Protein AF-0000000079923550 (afdb_homodimer)

Nearest PDB structures (foldseek):
  5wkq-assembly1_A  TM=2.463E-01  e=7.741E+00  Shigella flexneri
  5wkq-assembly1_A  TM=2.465E-01  e=6.908E+00  Shigella flexneri

Solvent-accessible surface area (backbone atoms only — not comparable to full-atom values): 16103 Å² total; per-residue (Å²): 134,80,79,75,74,56,65,65,56,55,51,50,48,53,46,49,53,50,52,51,50,44,51,60,58,47,62,76,65,50,50,70,69,50,70,67,48,46,61,48,45,51,53,51,42,68,70,53,63,41,95,82,33,62,70,40,54,93,56,52,50,68,68,58,50,52,52,50,40,52,52,38,50,50,57,50,47,61,59,41,52,73,63,47,77,73,65,86,56,78,87,38,73,68,50,50,53,51,51,51,52,51,50,51,51,50,49,48,50,46,43,46,52,43,52,52,50,52,51,46,43,65,62,47,35,69,48,52,63,49,42,57,53,45,61,66,51,59,62,84,121,132,79,77,74,72,54,66,65,57,56,52,50,49,53,47,51,52,50,50,49,49,44,53,58,60,48,62,76,65,51,50,70,68,50,71,67,49,46,60,47,45,52,54,51,42,69,70,53,63,41,94,82,33,63,69,42,54,91,55,53,49,68,68,59,50,51,52,49,39,52,50,39,49,50,57,51,47,61,58,39,53,73,63,47,78,72,66,86,56,78,87,37,72,67,49,51,53,51,50,50,51,51,49,52,51,51,49,48,50,46,45,47,52,42,52,52,50,52,51,45,44,70,51,57,38,64,47,50,61,49,42,54,52,45,60,65,51,61,62,86,121

pLDDT: mean 78.52, std 23.31, range [23.97, 98.88]

Secondary structure (DSSP, 8-state):
------HHHHHHHHHHHHHHHHHHHHHTTS-HHHHHHHHHHHHHHHHH--TT-GGGSSS--HHHHHHHHHHHHHHHHHHHHTTS--------HHHHHHHHHHHHHHHHHHHHHHHHHHHHHHHTHHHHHHHHHHHTT----/------HHHHHHHHHHHHHHHHHHHHHTTS-HHHHHHHHHHHHHHHHH--TT-GGGSSS--HHHHHHHHHHHHHHHHHHHHTTS--------HHHHHHHHHHHHHHHHHHHHHHHHHHHHIIIIIHHHHHHHHHHTT----

Organism: NCBI:txid1123349

Sequence (282 aa):
MKLIKCKGVNALYNYYYYMNYCYRAAQKLYPKIYHEVYPYVVVKCEKEDTEYNMEMNPFPREEKIEKMVDEIYEDYTKNCKHRSDEEEYEDDEQYRQRRYRRRRFTRDLIRILLIEELLGRRGFRRRRRKRFDDYNYYPYYMKLIKCKGVNALYNYYYYMNYCYRAAQKLYPKIYHEVYPYVVVKCEKEDTEYNMEMNPFPREEKIEKMVDEIYEDYTKNCKHRSDEEEYEDDEQYRQRRYRRRRFTRDLIRILLIEELLGRRGFRRRRRKRFDDYNYYPYY

Foldseek 3Di:
DPPVPPPVVVVVVVVVVVVVVVVVVVVVVDDPLCVLQLVLLVVLCVVQVDPPRVCPPPHHDPVVLLVSLVVSLVVSCVVCVVVDPPDPPDPDPVVVVVVVVVSVVSSVVSSVSNRVVSVVCNPCVVPVVVVVVVVVPPPPD/DPPVPPPVVVVVVVVVVVVVVVVVVVVVVDDPLCVLQLVLLVVLCVVQVDPVRVCPPPHHDPVVLLVSLVVSLVVSCVVCVVVDPPDPPDPDPVVVVVVVVVSVVSSVVSSVSNRVVSVVCSPCVVVVVVVVVVVVPPPPD

Structure (mmCIF, N/CA/C/O backbone):
data_AF-0000000079923550-model_v1
#
loop_
_entity.id
_entity.type
_entity.pdbx_description
1 polymer 'Uncharacterized protein'
#
loop_
_atom_site.group_PDB
_atom_site.id
_atom_site.type_symbol
_atom_site.label_atom_id
_atom_site.label_alt_id
_atom_site.label_comp_id
_atom_site.label_asym_id
_atom_site.label_entity_id
_atom_site.label_seq_id
_atom_site.pdbx_PDB_ins_code
_atom_site.Cartn_x
_atom_site.Cartn_y
_atom_site.Cartn_z
_atom_site.occupancy
_atom_site.B_iso_or_equiv
_atom_site.auth_seq_id
_atom_site.auth_comp_id
_atom_site.auth_asym_id
_atom_site.auth_atom_id
_atom_site.pdbx_PDB_model_num
ATOM 1 N N . MET A 1 1 ? 5.27 47.969 9.188 1 29.09 1 MET A N 1
ATOM 2 C CA . MET A 1 1 ? 4.305 46.875 9.352 1 29.09 1 MET A CA 1
ATOM 3 C C . MET A 1 1 ? 4.867 45.562 8.836 1 29.09 1 MET A C 1
ATOM 5 O O . MET A 1 1 ? 5.102 45.406 7.633 1 29.09 1 MET A O 1
ATOM 9 N N . LYS A 1 2 ? 5.785 45.031 9.547 1 39.66 2 LYS A N 1
ATOM 10 C CA . LYS A 1 2 ? 6.648 43.875 9.219 1 39.66 2 LYS A CA 1
ATOM 11 C C . LYS A 1 2 ? 5.828 42.625 9 1 39.66 2 LYS A C 1
ATOM 13 O O . LYS A 1 2 ? 4.969 42.281 9.812 1 39.66 2 LYS A O 1
ATOM 18 N N . LEU A 1 3 ? 5.508 42.188 7.797 1 37.62 3 LEU A N 1
ATOM 19 C CA . LEU A 1 3 ? 4.824 40.969 7.387 1 37.62 3 LEU A CA 1
ATOM 20 C C . LEU A 1 3 ? 5.344 39.75 8.164 1 37.62 3 LEU A C 1
ATOM 22 O O . LEU A 1 3 ? 6.52 39.406 8.055 1 37.62 3 LEU A O 1
ATOM 26 N N . ILE A 1 4 ? 4.969 39.562 9.383 1 38.72 4 ILE A N 1
ATOM 27 C CA . ILE A 1 4 ? 5.188 38.312 10.148 1 38.72 4 ILE A CA 1
ATOM 28 C C . ILE A 1 4 ? 5.035 37.125 9.227 1 38.72 4 ILE A C 1
ATOM 30 O O . ILE A 1 4 ? 3.926 36.781 8.82 1 38.72 4 ILE A O 1
ATOM 34 N N . LYS A 1 5 ? 5.844 36.969 8.234 1 45.31 5 LYS A N 1
ATOM 35 C CA . LYS A 1 5 ? 5.945 35.75 7.422 1 45.31 5 LYS A CA 1
ATOM 36 C C . LYS A 1 5 ? 5.777 34.5 8.273 1 45.31 5 LYS A C 1
ATOM 38 O O . LYS A 1 5 ? 6.59 34.25 9.164 1 45.31 5 LYS A O 1
ATOM 43 N N . CYS A 1 6 ? 4.488 34.125 8.648 1 42.16 6 CYS A N 1
ATOM 44 C CA . CYS A 1 6 ? 4.059 33.062 9.547 1 42.16 6 CYS A CA 1
ATOM 45 C C . CYS A 1 6 ? 4.859 31.781 9.305 1 42.16 6 CYS A C 1
ATOM 47 O O . CYS A 1 6 ? 4.828 31.219 8.203 1 42.16 6 CYS A O 1
ATOM 49 N N . LYS A 1 7 ? 6.07 31.656 9.969 1 56.16 7 LYS A N 1
ATOM 50 C CA . LYS A 1 7 ? 6.941 30.484 10.055 1 56.16 7 LYS A CA 1
ATOM 51 C C . LYS A 1 7 ? 6.156 29.188 9.82 1 56.16 7 LYS A C 1
ATOM 53 O O . LYS A 1 7 ? 6.664 28.25 9.211 1 56.16 7 LYS A O 1
ATOM 58 N N . GLY A 1 8 ? 4.816 29.203 10.188 1 57.19 8 GLY A N 1
ATOM 59 C CA . GLY A 1 8 ? 3.967 28.047 10.016 1 57.19 8 GLY A CA 1
ATOM 60 C C . GLY A 1 8 ? 3.664 27.734 8.562 1 57.19 8 GLY A C 1
ATOM 61 O O . GLY A 1 8 ? 3.668 26.578 8.156 1 57.19 8 GLY A O 1
ATOM 62 N N . VAL A 1 9 ? 3.562 28.812 7.723 1 58.34 9 VAL A N 1
ATOM 63 C CA . VAL A 1 9 ? 3.236 28.625 6.312 1 58.34 9 VAL A CA 1
ATOM 64 C C . VAL A 1 9 ? 4.445 28.078 5.57 1 58.34 9 VAL A C 1
ATOM 66 O O . VAL A 1 9 ? 4.309 27.172 4.734 1 58.34 9 VAL A O 1
ATOM 69 N N . ASN A 1 10 ? 5.566 28.641 5.898 1 65.06 10 ASN A N 1
ATOM 70 C CA . ASN A 1 10 ? 6.785 28.156 5.25 1 65.06 10 ASN A CA 1
ATOM 71 C C . ASN A 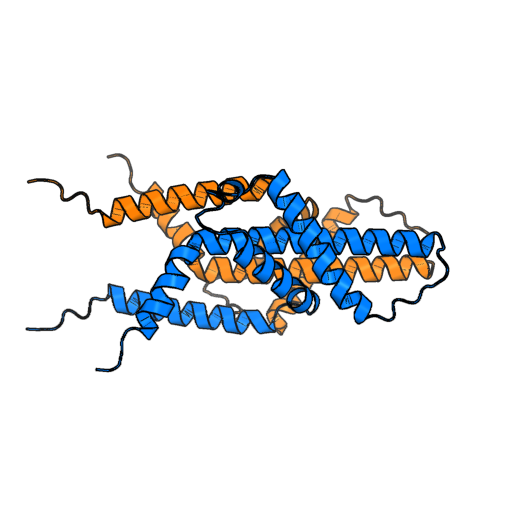1 10 ? 7.066 26.703 5.586 1 65.06 10 ASN A C 1
ATOM 73 O O . ASN A 1 10 ? 7.488 25.938 4.719 1 65.06 10 ASN A O 1
ATOM 77 N N . ALA A 1 11 ? 6.848 26.422 6.852 1 67.62 11 ALA A N 1
ATOM 78 C CA . ALA A 1 11 ? 7.051 25.031 7.277 1 67.62 11 ALA A CA 1
ATOM 79 C C . ALA A 1 11 ? 6.113 24.094 6.531 1 67.62 11 ALA A C 1
ATOM 81 O O . ALA A 1 11 ? 6.512 23 6.129 1 67.62 11 ALA A O 1
ATOM 82 N N . LEU A 1 12 ? 4.922 24.516 6.375 1 68.12 12 LEU A N 1
ATOM 83 C CA . LEU A 1 12 ? 3.939 23.719 5.652 1 68.12 12 LEU A CA 1
ATOM 84 C C . LEU A 1 12 ? 4.332 23.562 4.188 1 68.12 12 LEU A C 1
ATOM 86 O O . LEU A 1 12 ? 4.211 22.469 3.615 1 68.12 12 LEU A O 1
ATOM 90 N N . TYR A 1 13 ? 4.816 24.688 3.627 1 69.25 13 TYR A N 1
ATOM 91 C CA . TYR A 1 13 ? 5.254 24.656 2.238 1 69.25 13 TYR A CA 1
ATOM 92 C C . TYR A 1 13 ? 6.418 23.688 2.059 1 69.25 13 TYR A C 1
ATOM 94 O O . TYR A 1 13 ? 6.418 22.875 1.134 1 69.25 13 TYR A O 1
ATOM 102 N N . ASN A 1 14 ? 7.355 23.844 2.887 1 77.88 14 ASN A N 1
ATOM 103 C CA . ASN A 1 14 ? 8.516 22.969 2.812 1 77.88 14 ASN A CA 1
ATOM 104 C C . ASN A 1 14 ? 8.125 21.5 2.98 1 77.88 14 ASN A C 1
ATOM 106 O O . ASN A 1 14 ? 8.688 20.625 2.324 1 77.88 14 ASN A O 1
ATOM 110 N N . TYR A 1 15 ? 7.125 21.328 3.787 1 80 15 TYR A N 1
ATOM 111 C CA . TYR A 1 15 ? 6.633 19.969 3.994 1 80 15 TYR A CA 1
ATOM 112 C C . TYR A 1 15 ? 6 19.406 2.723 1 80 15 TYR A C 1
ATOM 114 O O . TYR A 1 15 ? 6.277 18.281 2.326 1 80 15 TYR A O 1
ATOM 122 N N . TYR A 1 16 ? 5.266 20.234 2.182 1 79.88 16 TYR A N 1
ATOM 123 C CA . TYR A 1 16 ? 4.57 19.797 0.974 1 79.88 16 TYR A CA 1
ATOM 124 C C . TYR A 1 16 ? 5.555 19.516 -0.153 1 79.88 16 TYR A C 1
ATOM 126 O O . TYR A 1 16 ? 5.41 18.531 -0.883 1 79.88 16 TYR A O 1
ATOM 134 N N . TYR A 1 17 ? 6.48 20.375 -0.279 1 83.81 17 TYR A N 1
ATOM 135 C CA . TYR A 1 17 ? 7.508 20.172 -1.295 1 83.81 17 TYR A CA 1
ATOM 136 C C . TYR A 1 17 ? 8.273 18.875 -1.039 1 83.81 17 TYR A C 1
ATOM 138 O O . TYR A 1 17 ? 8.523 18.094 -1.965 1 83.81 17 TYR A O 1
ATOM 146 N N . TYR A 1 18 ? 8.594 18.703 0.182 1 87.31 18 TYR A N 1
ATOM 147 C CA . TYR A 1 18 ? 9.32 17.516 0.596 1 87.31 18 TYR A CA 1
ATOM 148 C C . TYR A 1 18 ? 8.508 16.25 0.304 1 87.31 18 TYR A C 1
ATOM 150 O O . TYR A 1 18 ? 9.023 15.297 -0.284 1 87.31 18 TYR A O 1
ATOM 158 N N . MET A 1 19 ? 7.281 16.281 0.635 1 86.88 19 MET A N 1
ATOM 159 C CA . MET A 1 19 ? 6.434 15.109 0.445 1 86.88 19 MET A CA 1
ATOM 160 C C . MET A 1 19 ? 6.215 14.828 -1.039 1 86.88 19 MET A C 1
ATOM 162 O O . MET A 1 19 ? 6.184 13.672 -1.462 1 86.88 19 MET A O 1
ATOM 166 N N . ASN A 1 20 ? 6.105 15.898 -1.761 1 87.81 20 ASN A N 1
ATOM 167 C CA . ASN A 1 20 ? 5.961 15.742 -3.205 1 87.81 20 ASN A CA 1
ATOM 168 C C . ASN A 1 20 ? 7.199 15.094 -3.82 1 87.81 20 ASN A C 1
ATOM 170 O O . ASN A 1 20 ? 7.086 14.266 -4.723 1 87.81 20 ASN A O 1
ATOM 174 N N . TYR A 1 21 ? 8.258 15.539 -3.354 1 91.25 21 TYR A N 1
ATOM 175 C CA . TYR A 1 21 ? 9.5 14.922 -3.814 1 91.25 21 TYR A CA 1
ATOM 176 C C . TYR A 1 21 ? 9.5 13.43 -3.518 1 91.25 21 TYR A C 1
ATOM 178 O O . TYR A 1 21 ? 9.805 12.617 -4.395 1 91.25 21 TYR A O 1
ATOM 186 N N . CYS A 1 22 ? 9.203 13.023 -2.311 1 91.88 22 CYS A N 1
ATOM 187 C CA . CYS A 1 22 ? 9.227 11.625 -1.895 1 91.88 22 CYS A CA 1
ATOM 188 C C . CYS A 1 22 ? 8.234 10.805 -2.709 1 91.88 22 CYS A C 1
ATOM 190 O O . CYS A 1 22 ? 8.547 9.688 -3.139 1 91.88 22 CYS A O 1
ATOM 192 N N . TYR A 1 23 ? 7.113 11.383 -2.975 1 91.12 23 TYR A N 1
ATOM 193 C CA . TYR A 1 23 ? 6.094 10.688 -3.75 1 91.12 23 TYR A CA 1
ATOM 194 C C . TYR A 1 23 ? 6.562 10.453 -5.18 1 91.12 23 TYR A C 1
ATOM 196 O O . TYR A 1 23 ? 6.387 9.359 -5.73 1 91.12 23 TYR A O 1
ATOM 204 N N . ARG A 1 24 ? 7.133 11.445 -5.773 1 93.5 24 ARG A N 1
ATOM 205 C CA . ARG A 1 24 ? 7.633 11.328 -7.141 1 93.5 24 ARG A CA 1
ATOM 206 C C . ARG A 1 24 ? 8.758 10.305 -7.223 1 93.5 24 ARG A C 1
ATOM 208 O O . ARG A 1 24 ? 8.812 9.5 -8.156 1 93.5 24 ARG A O 1
ATOM 215 N N . ALA A 1 25 ? 9.594 10.375 -6.23 1 95.69 25 ALA A N 1
ATOM 216 C CA . ALA A 1 25 ? 10.688 9.406 -6.176 1 95.69 25 ALA A CA 1
ATOM 217 C C . ALA A 1 25 ? 10.156 7.984 -6.035 1 95.69 25 ALA A C 1
ATOM 219 O O . ALA A 1 25 ? 10.672 7.059 -6.668 1 95.69 25 ALA A O 1
ATOM 220 N N . ALA A 1 26 ? 9.133 7.773 -5.266 1 96.56 26 ALA A N 1
ATOM 221 C CA . ALA A 1 26 ? 8.547 6.465 -4.992 1 96.56 26 ALA A CA 1
ATOM 222 C C . ALA A 1 26 ? 7.906 5.879 -6.25 1 96.56 26 ALA A C 1
ATOM 224 O O . ALA A 1 26 ? 7.934 4.66 -6.453 1 96.56 26 ALA A O 1
ATOM 225 N N . GLN A 1 27 ? 7.391 6.742 -7.141 1 96.69 27 GLN A N 1
ATOM 226 C CA . GLN A 1 27 ? 6.633 6.297 -8.305 1 96.69 27 GLN A CA 1
ATOM 227 C C . GLN A 1 27 ? 7.484 5.402 -9.203 1 96.69 27 GLN A C 1
ATOM 229 O O . GLN A 1 27 ? 6.977 4.445 -9.797 1 96.69 27 GLN A O 1
ATOM 234 N N . LYS A 1 28 ? 8.711 5.676 -9.281 1 97 28 LYS A N 1
ATOM 235 C CA . LYS A 1 28 ? 9.602 4.93 -10.164 1 97 28 LYS A CA 1
ATOM 236 C C . LYS A 1 28 ? 10.039 3.619 -9.516 1 97 28 LYS A C 1
ATOM 238 O O . LYS A 1 28 ? 10.617 2.758 -10.188 1 97 28 LYS A O 1
ATOM 243 N N . LEU A 1 29 ? 9.758 3.49 -8.242 1 98.44 29 LEU A N 1
ATOM 244 C CA . LEU A 1 29 ? 10.273 2.35 -7.5 1 98.44 29 LEU A CA 1
ATOM 245 C C . LEU A 1 29 ? 9.234 1.239 -7.41 1 98.44 29 LEU A C 1
ATOM 247 O O . LEU A 1 29 ? 9.57 0.094 -7.094 1 98.44 29 LEU A O 1
ATOM 251 N N . TYR A 1 30 ? 7.984 1.515 -7.715 1 97.81 30 TYR A N 1
ATOM 252 C CA . TYR A 1 30 ? 6.934 0.506 -7.66 1 97.81 30 TYR A CA 1
ATOM 253 C C . TYR A 1 30 ? 7.109 -0.524 -8.773 1 97.81 30 TYR A C 1
ATOM 255 O O . TYR A 1 30 ? 7.535 -0.186 -9.875 1 97.81 30 TYR A O 1
ATOM 263 N N . PRO A 1 31 ? 6.785 -1.763 -8.477 1 97.75 31 PRO A N 1
ATOM 264 C CA . PRO A 1 31 ? 6.898 -2.779 -9.523 1 97.75 31 PRO A CA 1
ATOM 265 C C . PRO A 1 31 ? 5.855 -2.613 -10.625 1 97.75 31 PRO A C 1
ATOM 267 O O . PRO A 1 31 ? 4.859 -1.91 -10.438 1 97.75 31 PRO A O 1
ATOM 270 N N . LYS A 1 32 ? 6.078 -3.318 -11.688 1 95.88 32 LYS A N 1
ATOM 271 C CA . LYS A 1 32 ? 5.23 -3.223 -12.867 1 95.88 32 LYS A CA 1
ATOM 272 C C . LYS A 1 32 ? 3.771 -3.514 -12.523 1 95.88 32 LYS A C 1
ATOM 274 O O . LYS A 1 32 ? 2.869 -2.805 -12.977 1 95.88 32 LYS A O 1
ATOM 279 N N . ILE A 1 33 ? 3.562 -4.543 -11.742 1 96.19 33 ILE A N 1
ATOM 280 C CA . ILE A 1 33 ? 2.207 -4.984 -11.438 1 96.19 33 ILE A CA 1
ATOM 281 C C . ILE A 1 33 ? 1.453 -3.869 -10.711 1 96.19 33 ILE A C 1
ATOM 283 O O . ILE A 1 33 ? 0.24 -3.723 -10.883 1 96.19 33 ILE A O 1
ATOM 287 N N . TYR A 1 34 ? 2.117 -3.062 -9.945 1 97.06 34 TYR A N 1
ATOM 288 C CA . TYR A 1 34 ? 1.507 -1.91 -9.289 1 97.06 34 TYR A CA 1
ATOM 289 C C . TYR A 1 34 ? 0.947 -0.934 -10.32 1 97.06 34 TYR A C 1
ATOM 291 O O . TYR A 1 34 ? -0.22 -0.544 -10.242 1 97.06 34 TYR A O 1
ATOM 299 N N . HIS A 1 35 ? 1.675 -0.563 -11.258 1 96.56 35 HIS A N 1
ATOM 300 C CA . HIS A 1 35 ? 1.297 0.414 -12.273 1 96.56 35 HIS A CA 1
ATOM 301 C C . HIS A 1 35 ? 0.187 -0.125 -13.172 1 96.56 35 HIS A C 1
ATOM 303 O O . HIS A 1 35 ? -0.589 0.648 -13.734 1 96.56 35 HIS A O 1
ATOM 309 N N . GLU A 1 36 ? 0.116 -1.409 -13.25 1 95.62 36 GLU A N 1
ATOM 310 C CA . GLU A 1 36 ? -0.928 -2.033 -14.055 1 95.62 36 GLU A CA 1
ATOM 311 C C . GLU A 1 36 ? -2.264 -2.043 -13.32 1 95.62 36 GLU A C 1
ATOM 313 O O . GLU A 1 36 ? -3.314 -1.816 -13.922 1 95.62 36 GLU A O 1
ATOM 318 N N . VAL A 1 37 ? -2.201 -2.287 -12.078 1 96.81 37 VAL A N 1
ATOM 319 C CA . VAL A 1 37 ? -3.41 -2.568 -11.312 1 96.81 37 VAL A CA 1
ATOM 320 C C . VAL A 1 37 ? -3.934 -1.279 -10.68 1 96.81 37 VAL A C 1
ATOM 322 O O . VAL A 1 37 ? -5.145 -1.05 -10.641 1 96.81 37 VAL A O 1
ATOM 325 N N . TYR A 1 38 ? -3.068 -0.402 -10.266 1 97.44 38 TYR A N 1
ATOM 326 C CA . TYR A 1 38 ? -3.4 0.736 -9.414 1 97.44 38 TYR A CA 1
ATOM 327 C C . TYR A 1 38 ? -4.363 1.684 -10.125 1 97.44 38 TYR A C 1
ATOM 329 O O . TYR A 1 38 ? -5.297 2.201 -9.516 1 97.44 38 TYR A O 1
ATOM 337 N N . PRO A 1 39 ? -4.227 1.943 -11.375 1 97.12 39 PRO A N 1
ATOM 338 C CA . PRO A 1 39 ? -5.172 2.842 -12.039 1 97.12 39 PRO A CA 1
ATOM 339 C C . PRO A 1 39 ? -6.617 2.367 -11.93 1 97.12 39 PRO A C 1
ATOM 341 O O . PRO A 1 39 ? -7.531 3.186 -11.805 1 97.12 39 PRO A O 1
ATOM 344 N N . TYR A 1 40 ? -6.809 1.089 -11.938 1 97.56 40 TYR A N 1
ATOM 345 C CA . TYR A 1 40 ? -8.156 0.545 -11.797 1 97.56 40 TYR A CA 1
ATOM 346 C C . TYR A 1 40 ? -8.688 0.765 -10.383 1 97.56 40 TYR A C 1
ATOM 348 O O . TYR A 1 40 ? -9.883 0.989 -10.195 1 97.56 40 TYR A O 1
ATOM 356 N N . VAL A 1 41 ? -7.816 0.717 -9.43 1 98.12 41 VAL A N 1
ATOM 357 C CA . VAL A 1 41 ? -8.172 0.986 -8.039 1 98.12 41 VAL A CA 1
ATOM 358 C C . VAL A 1 41 ? -8.617 2.439 -7.895 1 98.12 41 VAL A C 1
ATOM 360 O O . VAL A 1 41 ? -9.664 2.717 -7.297 1 98.12 41 VAL A O 1
ATOM 363 N N . VAL A 1 42 ? -7.859 3.314 -8.5 1 96.81 42 VAL A N 1
ATOM 364 C CA . VAL A 1 42 ? -8.133 4.746 -8.406 1 96.81 42 VAL A CA 1
ATOM 365 C C . VAL A 1 42 ? -9.484 5.055 -9.039 1 96.81 42 VAL A C 1
ATOM 367 O O . VAL A 1 42 ? -10.312 5.75 -8.445 1 96.81 42 VAL A O 1
ATOM 370 N N . VAL A 1 43 ? -9.688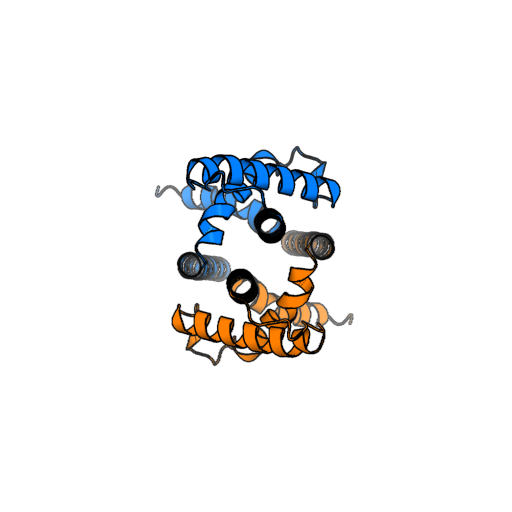 4.508 -10.164 1 96.69 43 VAL A N 1
ATOM 371 C CA . VAL A 1 43 ? -10.93 4.75 -10.898 1 96.69 43 VAL A CA 1
ATOM 372 C C . VAL A 1 43 ? -12.117 4.258 -10.07 1 96.69 43 VAL A C 1
ATOM 374 O O . VAL A 1 43 ? -13.125 4.961 -9.953 1 96.69 43 VAL A O 1
ATOM 377 N N . LYS A 1 44 ? -11.961 3.098 -9.516 1 98.25 44 LYS A N 1
ATOM 378 C CA . LYS A 1 44 ? -13.047 2.559 -8.695 1 98.25 44 LYS A CA 1
ATOM 379 C C . LYS A 1 44 ? -13.328 3.455 -7.496 1 98.25 44 LYS A C 1
ATOM 381 O O . LYS A 1 44 ? -14.484 3.705 -7.156 1 98.25 44 LYS A O 1
ATOM 386 N N . CYS A 1 45 ? -12.32 3.941 -6.855 1 96.44 45 CYS A N 1
ATOM 387 C CA . CYS A 1 45 ? -12.469 4.805 -5.691 1 96.44 45 CYS A CA 1
ATOM 388 C C . CYS A 1 45 ? -13.086 6.145 -6.082 1 96.44 45 CYS A C 1
ATOM 390 O O . CYS A 1 45 ? -13.883 6.711 -5.332 1 96.44 45 CYS A O 1
ATOM 392 N N . GLU A 1 46 ? -12.664 6.723 -7.199 1 95.31 46 GLU A N 1
ATOM 393 C CA . GLU A 1 46 ? -13.25 7.969 -7.695 1 95.31 46 GLU A CA 1
ATOM 394 C C . GLU A 1 46 ? -14.758 7.836 -7.883 1 95.31 46 GLU A C 1
ATOM 396 O O . GLU A 1 46 ? -15.508 8.773 -7.598 1 95.31 46 GLU A O 1
ATOM 401 N N . LYS A 1 47 ? -15.156 6.719 -8.312 1 96.44 47 LYS A N 1
ATOM 402 C CA . LYS A 1 47 ? -16.562 6.473 -8.586 1 96.44 47 LYS A CA 1
ATOM 403 C C . LYS A 1 47 ? -17.344 6.219 -7.293 1 96.44 47 LYS A C 1
ATOM 405 O O . LYS A 1 47 ? -18.438 6.746 -7.105 1 96.44 47 LYS A O 1
ATOM 410 N N . GLU A 1 48 ? -16.797 5.469 -6.398 1 96.75 48 GLU A N 1
ATOM 411 C CA . GLU A 1 48 ? -17.547 4.93 -5.266 1 96.75 48 GLU A CA 1
ATOM 412 C C . GLU A 1 48 ? -17.344 5.773 -4.012 1 96.75 48 GLU A C 1
ATOM 414 O O . GLU A 1 48 ? -18.25 5.902 -3.188 1 96.75 48 GLU A O 1
ATOM 419 N N . ASP A 1 49 ? -16.172 6.254 -3.863 1 95.5 49 ASP A N 1
ATOM 420 C CA . ASP A 1 49 ? -15.812 6.914 -2.611 1 95.5 49 ASP A CA 1
ATOM 421 C C . ASP A 1 49 ? -16.188 8.391 -2.637 1 95.5 49 ASP A C 1
ATOM 423 O O . ASP A 1 49 ? -15.32 9.266 -2.615 1 95.5 49 ASP A O 1
ATOM 427 N N . THR A 1 50 ? -17.406 8.617 -2.604 1 92.25 50 THR A N 1
ATOM 428 C CA . THR A 1 50 ? -17.969 9.961 -2.578 1 92.25 50 THR A CA 1
ATOM 429 C C . THR A 1 50 ? -18.625 10.25 -1.234 1 92.25 50 THR A C 1
ATOM 431 O O . THR A 1 50 ? -18.969 9.32 -0.492 1 92.25 50 THR A O 1
ATOM 434 N N . GLU A 1 51 ? -18.875 11.492 -0.971 1 88.25 51 GLU A N 1
ATOM 435 C CA . GLU A 1 51 ? -19.5 11.891 0.286 1 88.25 51 GLU A CA 1
ATOM 436 C C . GLU A 1 51 ? -20.938 11.398 0.365 1 88.25 51 GLU A C 1
ATOM 438 O O . GLU A 1 51 ? -21.484 11.219 1.458 1 88.25 51 GLU A O 1
ATOM 443 N N . TYR A 1 52 ? -21.5 11.078 -0.741 1 92.75 52 TYR A N 1
ATOM 444 C CA . TYR A 1 52 ? -22.906 10.695 -0.797 1 92.75 52 TYR A CA 1
ATOM 445 C C . TYR A 1 52 ? -23.078 9.195 -0.627 1 92.75 52 TYR A C 1
ATOM 447 O O . TYR A 1 52 ? -24.188 8.711 -0.392 1 92.75 52 TYR A O 1
ATOM 455 N N . ASN A 1 53 ? -22.047 8.484 -0.779 1 95.5 53 ASN A N 1
ATOM 456 C CA . ASN A 1 53 ? -22.078 7.035 -0.602 1 95.5 53 ASN A CA 1
ATOM 457 C C . ASN A 1 53 ? -21.875 6.641 0.86 1 95.5 53 ASN A C 1
ATOM 459 O O . ASN A 1 53 ? -20.75 6.578 1.343 1 95.5 53 ASN A O 1
ATOM 463 N N . MET A 1 54 ? -22.922 6.305 1.493 1 95.56 54 MET A N 1
ATOM 464 C CA . MET A 1 54 ? -22.906 6.051 2.932 1 95.56 54 MET A CA 1
ATOM 465 C C . MET A 1 54 ? -22.141 4.777 3.26 1 95.56 54 MET A C 1
ATOM 467 O O . MET A 1 54 ? -21.609 4.637 4.363 1 95.56 54 MET A O 1
ATOM 471 N N . GLU A 1 55 ? -22.094 3.846 2.342 1 97.38 55 GLU A N 1
ATOM 472 C CA . GLU A 1 55 ? -21.375 2.598 2.578 1 97.38 55 GLU A CA 1
ATOM 473 C C . GLU A 1 55 ? -19.875 2.84 2.709 1 97.38 55 GLU A C 1
ATOM 475 O O . GLU A 1 55 ? -19.141 1.994 3.232 1 97.38 55 GLU A O 1
ATOM 480 N N . MET A 1 56 ? -19.5 3.988 2.252 1 96.69 56 MET A N 1
ATOM 481 C CA . MET A 1 56 ? -18.062 4.258 2.191 1 96.69 56 MET A CA 1
ATOM 482 C C . MET A 1 56 ? -17.609 5.07 3.4 1 96.69 56 MET A C 1
ATOM 484 O O . MET A 1 56 ? -16.422 5.23 3.633 1 96.69 56 MET A O 1
ATOM 488 N N . ASN A 1 57 ? -18.562 5.598 4.109 1 92.81 57 ASN A N 1
ATOM 489 C CA . ASN A 1 57 ? -18.25 6.535 5.18 1 92.81 57 ASN A CA 1
ATOM 490 C C . ASN A 1 57 ? -18.641 5.984 6.547 1 92.81 57 ASN A C 1
ATOM 492 O O . ASN A 1 57 ? -19.703 5.379 6.691 1 92.81 57 ASN A O 1
ATOM 496 N N . PRO A 1 58 ? -17.781 6.133 7.566 1 92.94 58 PRO A N 1
ATOM 497 C CA . PRO A 1 58 ? -16.469 6.773 7.504 1 92.94 58 PRO A CA 1
ATOM 498 C C . PRO A 1 58 ? -15.422 5.91 6.809 1 92.94 58 PRO A C 1
ATOM 500 O O . PRO A 1 58 ? -14.477 6.434 6.227 1 92.94 58 PRO A O 1
ATOM 503 N N . PHE A 1 59 ? -15.633 4.516 6.977 1 95.81 59 PHE A N 1
ATOM 504 C CA . PHE A 1 59 ? -14.781 3.545 6.293 1 95.81 59 PHE A CA 1
ATOM 505 C C . PHE A 1 59 ? -15.594 2.316 5.883 1 95.81 59 PHE A C 1
ATOM 507 O O . PHE A 1 59 ? -16.375 1.795 6.676 1 95.81 59 PHE A O 1
ATOM 514 N N . PRO A 1 60 ? -15.453 1.886 4.672 1 98.19 60 PRO A N 1
ATOM 515 C CA . PRO A 1 60 ? -16.281 0.777 4.203 1 98.19 60 PRO A CA 1
ATOM 516 C C . PRO A 1 60 ? -16.031 -0.517 4.973 1 98.19 60 PRO A C 1
ATOM 518 O O . PRO A 1 60 ? -14.906 -0.78 5.395 1 98.19 60 PRO A O 1
ATOM 521 N N . ARG A 1 61 ? -17.062 -1.311 5.062 1 97.62 61 ARG A N 1
ATOM 522 C CA . ARG A 1 61 ? -16.984 -2.6 5.746 1 97.62 61 ARG A CA 1
ATOM 523 C C . ARG A 1 61 ? -16.562 -3.701 4.781 1 97.62 61 ARG A C 1
ATOM 525 O O . ARG A 1 61 ? -16.391 -3.459 3.584 1 97.62 61 ARG A O 1
ATOM 532 N N . GLU A 1 62 ? -16.406 -4.902 5.277 1 98.31 62 GLU A N 1
ATOM 533 C CA . GLU A 1 62 ? -15.852 -6.051 4.57 1 98.31 62 GLU A CA 1
ATOM 534 C C . GLU A 1 62 ? -16.625 -6.336 3.287 1 98.31 62 GLU A C 1
ATOM 536 O O . GLU A 1 62 ? -16.031 -6.543 2.229 1 98.31 62 GLU A O 1
ATOM 541 N N . GLU A 1 63 ? -17.906 -6.277 3.352 1 98.25 63 GLU A N 1
ATOM 542 C CA . GLU A 1 63 ? -18.734 -6.605 2.201 1 98.25 63 GLU A CA 1
ATOM 543 C C . GLU A 1 63 ? -18.5 -5.633 1.051 1 98.25 63 GLU A C 1
ATOM 545 O O . GLU A 1 63 ? -18.391 -6.043 -0.105 1 98.25 63 GLU A O 1
ATOM 550 N N . LYS A 1 64 ? -18.469 -4.375 1.434 1 98.75 64 LYS A N 1
ATOM 551 C CA . LYS A 1 64 ? -18.25 -3.34 0.427 1 98.75 64 LYS A CA 1
ATOM 552 C C . LYS A 1 64 ? -16.859 -3.451 -0.181 1 98.75 64 LYS A C 1
ATOM 554 O O . LYS A 1 64 ? -16.703 -3.336 -1.397 1 98.75 64 LYS A O 1
ATOM 559 N N . ILE A 1 65 ? -15.867 -3.773 0.617 1 98.81 65 ILE A N 1
ATOM 560 C CA . ILE A 1 65 ? -14.5 -3.945 0.152 1 98.81 65 ILE A CA 1
ATOM 561 C C . ILE A 1 65 ? -14.422 -5.141 -0.797 1 98.81 65 ILE A C 1
ATOM 563 O O . ILE A 1 65 ? -13.828 -5.043 -1.875 1 98.81 65 ILE A O 1
ATOM 567 N N . GLU A 1 66 ? -15.039 -6.195 -0.389 1 98.69 66 GLU A N 1
ATOM 568 C CA . GLU A 1 66 ? -15.031 -7.402 -1.207 1 98.69 66 GLU A CA 1
ATOM 569 C C . GLU A 1 66 ? -15.656 -7.152 -2.574 1 98.69 66 GLU A C 1
ATOM 571 O O . GLU A 1 66 ? -15.109 -7.562 -3.6 1 98.69 66 GLU A O 1
ATOM 576 N N . LYS A 1 67 ? -16.734 -6.488 -2.539 1 98.69 67 LYS A N 1
ATOM 577 C CA . LYS A 1 67 ? -17.422 -6.152 -3.785 1 98.69 67 LYS A CA 1
ATOM 578 C C . LYS A 1 67 ? -16.531 -5.293 -4.684 1 98.69 67 LYS A C 1
ATOM 580 O O . LYS A 1 67 ? -16.438 -5.539 -5.887 1 98.69 67 LYS A O 1
ATOM 585 N N . MET A 1 68 ? -15.906 -4.332 -4.133 1 98.75 68 MET A N 1
ATOM 586 C CA . MET A 1 68 ? -15.031 -3.447 -4.898 1 98.75 68 MET A CA 1
ATOM 587 C C . MET A 1 68 ? -13.836 -4.211 -5.445 1 98.75 68 MET A C 1
ATOM 589 O O . MET A 1 68 ? -13.438 -4.012 -6.598 1 98.75 68 MET A O 1
ATOM 593 N N . VAL A 1 69 ? -13.266 -5.109 -4.664 1 98.75 69 VAL A N 1
ATOM 594 C CA . VAL A 1 69 ? -12.133 -5.918 -5.102 1 98.75 69 VAL A CA 1
ATOM 595 C C . VAL A 1 69 ? -12.539 -6.766 -6.305 1 98.75 69 VAL A C 1
ATOM 597 O O . VAL A 1 69 ? -11.805 -6.844 -7.293 1 98.75 69 VAL A O 1
ATOM 600 N N . ASP A 1 70 ? -13.695 -7.344 -6.223 1 98.38 70 ASP A N 1
ATOM 601 C CA . ASP A 1 70 ? -14.203 -8.164 -7.316 1 98.38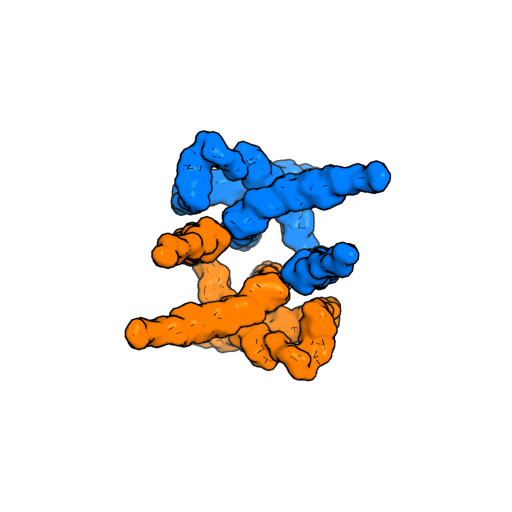 70 ASP A CA 1
ATOM 602 C C . ASP A 1 70 ? -14.359 -7.344 -8.594 1 98.38 70 ASP A C 1
ATOM 604 O O . ASP A 1 70 ? -13.938 -7.77 -9.672 1 98.38 70 ASP A O 1
ATOM 608 N N . GLU A 1 71 ? -14.914 -6.234 -8.461 1 98.5 71 GLU A N 1
ATOM 609 C CA . GLU A 1 71 ? -15.156 -5.371 -9.609 1 98.5 71 GLU A CA 1
ATOM 610 C C . GLU A 1 71 ? -13.852 -4.871 -10.219 1 98.5 71 GLU A C 1
ATOM 612 O O . GLU A 1 71 ? -13.695 -4.836 -11.438 1 98.5 71 GLU A O 1
ATOM 617 N N . ILE A 1 72 ? -12.914 -4.508 -9.414 1 98.5 72 ILE A N 1
ATOM 618 C CA . ILE A 1 72 ? -11.617 -4.051 -9.883 1 98.5 72 ILE A CA 1
ATOM 619 C C . ILE A 1 72 ? -10.898 -5.188 -10.609 1 98.5 72 ILE A C 1
ATOM 621 O O . ILE A 1 72 ? -10.312 -4.984 -11.672 1 98.5 72 ILE A O 1
ATOM 625 N N . TYR A 1 73 ? -10.984 -6.348 -9.984 1 97.69 73 TYR A N 1
ATOM 626 C CA . TYR A 1 73 ? -10.367 -7.52 -10.594 1 97.69 73 TYR A CA 1
ATOM 627 C C . TYR A 1 73 ? -10.945 -7.793 -11.977 1 97.69 73 TYR A C 1
ATOM 629 O O . TYR A 1 73 ? -10.211 -8.047 -12.93 1 97.69 73 TYR A O 1
ATOM 637 N N . GLU A 1 74 ? -12.18 -7.715 -12.086 1 96.69 74 GLU A N 1
ATOM 638 C CA . GLU A 1 74 ? -12.859 -7.961 -13.352 1 96.69 74 GLU A CA 1
ATOM 639 C C . GLU A 1 74 ? -12.477 -6.914 -14.391 1 96.69 74 GLU A C 1
ATOM 641 O O . GLU A 1 74 ? -12.164 -7.254 -15.539 1 96.69 74 GLU A O 1
ATOM 646 N N . ASP A 1 75 ? -12.508 -5.691 -14 1 95.88 75 ASP A N 1
ATOM 647 C CA . ASP A 1 75 ? -12.141 -4.609 -14.906 1 95.88 75 ASP A CA 1
ATOM 648 C C . ASP A 1 75 ? -10.703 -4.754 -15.391 1 95.88 75 ASP A C 1
ATOM 650 O O . ASP A 1 75 ? -10.414 -4.566 -16.562 1 95.88 75 ASP A O 1
ATOM 654 N N . TYR A 1 76 ? -9.82 -5.09 -14.508 1 96 76 TYR A N 1
ATOM 655 C CA . TYR A 1 76 ? -8.398 -5.266 -14.805 1 96 76 TYR A CA 1
ATOM 656 C C . TYR A 1 76 ? -8.188 -6.43 -15.758 1 96 76 TYR A C 1
ATOM 658 O O . TYR A 1 76 ? -7.469 -6.297 -16.75 1 96 76 TYR A O 1
ATOM 666 N N . THR A 1 77 ? -8.812 -7.566 -15.438 1 93.62 77 THR A N 1
ATOM 667 C CA . THR A 1 77 ? -8.578 -8.781 -16.219 1 93.62 77 THR A CA 1
ATOM 668 C C . THR A 1 77 ? -9.219 -8.672 -17.594 1 93.62 77 THR A C 1
ATOM 670 O O . THR A 1 77 ? -8.703 -9.227 -18.562 1 93.62 77 THR A O 1
ATOM 673 N N . LYS A 1 78 ? -10.32 -8.055 -17.688 1 91.19 78 LYS A N 1
ATOM 674 C CA . LYS A 1 78 ? -10.977 -7.855 -18.969 1 91.19 78 LYS A CA 1
ATOM 675 C C . LYS A 1 78 ? -10.094 -7.051 -19.922 1 91.19 78 LYS A C 1
ATOM 677 O O . LYS A 1 78 ? -10.039 -7.344 -21.109 1 91.19 78 LYS A O 1
ATOM 682 N N . ASN A 1 79 ? -9.391 -6.145 -19.328 1 84.19 79 ASN A N 1
ATOM 683 C CA . ASN A 1 79 ? -8.57 -5.258 -20.141 1 84.19 79 ASN A CA 1
ATOM 684 C C . ASN A 1 79 ? -7.191 -5.855 -20.406 1 84.19 79 ASN A C 1
ATOM 686 O O . ASN A 1 79 ? -6.523 -5.484 -21.375 1 84.19 79 ASN A O 1
ATOM 690 N N . CYS A 1 80 ? -6.625 -6.648 -19.438 1 73.25 80 CYS A N 1
ATOM 691 C CA . CYS A 1 80 ? -5.363 -7.352 -19.641 1 73.25 80 CYS A CA 1
ATOM 692 C C . CYS A 1 80 ? -5.539 -8.508 -20.625 1 73.25 80 CYS A C 1
ATOM 694 O O . CYS A 1 80 ? -4.625 -8.828 -21.391 1 73.25 80 CYS A O 1
ATOM 696 N N . LYS A 1 81 ? -6.434 -9.438 -20.328 1 61.16 81 LYS A N 1
ATOM 697 C CA . LYS A 1 81 ? -6.723 -10.508 -21.281 1 61.16 81 LYS A CA 1
ATOM 698 C C . LYS A 1 81 ? -6.742 -9.977 -22.703 1 61.16 81 LYS A C 1
ATOM 700 O O . LYS A 1 81 ? -6.316 -10.672 -23.641 1 61.16 81 LYS A O 1
ATOM 705 N N . HIS A 1 82 ? -7.355 -8.906 -22.781 1 52.69 82 HIS A N 1
ATOM 706 C CA . HIS A 1 82 ? -7.277 -8.375 -24.125 1 52.69 82 HIS A CA 1
ATOM 707 C C . HIS A 1 82 ? -5.828 -8.148 -24.547 1 52.69 82 HIS A C 1
ATOM 709 O O . HIS A 1 82 ? -5.52 -8.125 -25.75 1 52.69 82 HIS A O 1
ATOM 715 N N . ARG A 1 83 ? -5.004 -8.047 -23.484 1 49.56 83 ARG A N 1
ATOM 716 C CA . ARG A 1 83 ? -3.607 -7.828 -23.859 1 49.56 83 ARG A CA 1
ATOM 717 C C . ARG A 1 83 ? -2.867 -9.156 -23.984 1 49.56 83 ARG A C 1
ATOM 719 O O . ARG A 1 83 ? -1.892 -9.25 -24.734 1 49.56 83 ARG A O 1
ATOM 726 N N . SER A 1 84 ? -2.947 -10.008 -22.906 1 49.41 84 SER A N 1
ATOM 727 C CA . SER A 1 84 ? -2.172 -11.242 -22.938 1 49.41 84 SER A CA 1
ATOM 728 C C . SER A 1 84 ? -2.898 -12.344 -23.703 1 49.41 84 SER A C 1
ATOM 730 O O . SER A 1 84 ? -4.129 -12.406 -23.688 1 49.41 84 SER A O 1
ATOM 732 N N . ASP A 1 85 ? -2.391 -12.727 -24.797 1 45.06 85 ASP A N 1
ATOM 733 C CA . ASP A 1 85 ? -2.654 -13.984 -25.5 1 45.06 85 ASP A CA 1
ATOM 734 C C . ASP A 1 85 ? -2.799 -15.141 -24.516 1 45.06 85 ASP A C 1
ATOM 736 O O . ASP A 1 85 ? -1.911 -15.992 -24.422 1 45.06 85 ASP A O 1
ATOM 740 N N . GLU A 1 86 ? -3.07 -14.844 -23.328 1 49.28 86 GLU A N 1
ATOM 741 C CA . GLU A 1 86 ? -3.154 -16.062 -22.516 1 49.28 86 GLU A CA 1
ATOM 742 C C . GLU A 1 86 ? -3.855 -17.188 -23.266 1 49.28 86 GLU A C 1
ATOM 744 O O . GLU A 1 86 ? -5 -17.031 -23.703 1 49.28 86 GLU A O 1
ATOM 749 N N . GLU A 1 87 ? -3.137 -17.906 -24 1 44.78 87 GLU A N 1
ATOM 750 C CA . GLU A 1 87 ? -3.379 -19.125 -24.766 1 44.78 87 GLU A CA 1
ATOM 751 C C . GLU A 1 87 ? -4.363 -20.047 -24.062 1 44.78 87 GLU A C 1
ATOM 753 O O . GLU A 1 87 ? -4.305 -20.188 -22.828 1 44.78 87 GLU A O 1
ATOM 758 N N . GLU A 1 88 ? -5.523 -20.078 -24.578 1 47.44 88 GLU A N 1
ATOM 759 C CA . GLU A 1 88 ? -6.445 -21.188 -24.391 1 47.44 88 GLU A CA 1
ATOM 760 C C . GLU A 1 88 ? -5.688 -22.5 -24.125 1 47.44 88 GLU A C 1
ATOM 762 O O . GLU A 1 88 ? -5.414 -23.25 -25.062 1 47.44 88 GLU A O 1
ATOM 767 N N . TYR A 1 89 ? -4.473 -22.375 -23.469 1 48.91 89 TYR A N 1
ATOM 768 C CA . TYR A 1 89 ? -3.834 -23.688 -23.422 1 48.91 89 TYR A CA 1
ATOM 769 C C . TYR A 1 89 ? -4.762 -24.719 -22.797 1 48.91 89 TYR A C 1
ATOM 771 O O . TYR A 1 89 ? -5.723 -24.359 -22.109 1 48.91 89 TYR A O 1
ATOM 779 N N . GLU A 1 90 ? -4.457 -25.891 -23.047 1 56.06 90 GLU A N 1
ATOM 780 C CA . GLU A 1 90 ? -5.105 -27.125 -22.594 1 56.06 90 GLU A CA 1
ATOM 781 C C . GLU A 1 90 ? -5.375 -27.094 -21.094 1 56.06 90 GLU A C 1
ATOM 783 O O . GLU A 1 90 ? -4.473 -26.797 -20.312 1 56.06 90 GLU A O 1
ATOM 788 N N . ASP A 1 91 ? -6.609 -26.781 -20.734 1 62.69 91 ASP A N 1
ATOM 789 C CA . ASP A 1 91 ? -7.238 -26.812 -19.422 1 62.69 91 ASP A CA 1
ATOM 790 C C . ASP A 1 91 ? -6.797 -28.047 -18.625 1 62.69 91 ASP A C 1
ATOM 792 O O . ASP A 1 91 ? -7.5 -29.062 -18.609 1 62.69 91 ASP A O 1
ATOM 796 N N . ASP A 1 92 ? -5.41 -28.188 -18.469 1 74.44 92 ASP A N 1
ATOM 797 C CA . ASP A 1 92 ? -5.051 -29.266 -17.547 1 74.44 92 ASP A CA 1
ATOM 798 C C . ASP A 1 92 ? -5.004 -28.766 -16.109 1 74.44 92 ASP A C 1
ATOM 800 O O . ASP A 1 92 ? -5.219 -27.578 -15.852 1 74.44 92 ASP A O 1
ATOM 804 N N . GLU A 1 93 ? -4.953 -29.75 -15.289 1 78.5 93 GLU A N 1
ATOM 805 C CA . GLU A 1 93 ? -5.008 -29.516 -13.852 1 78.5 93 GLU A CA 1
ATOM 806 C C . GLU A 1 93 ? -3.953 -28.5 -13.414 1 78.5 93 GLU A C 1
ATOM 808 O O . GLU A 1 93 ? -4.211 -27.641 -12.562 1 78.5 93 GLU A O 1
ATOM 813 N N . GLN A 1 94 ? -2.84 -28.547 -14.117 1 76 94 GLN A N 1
ATOM 814 C CA . GLN A 1 94 ? -1.74 -27.656 -13.766 1 76 94 GLN A CA 1
ATOM 815 C C . GLN A 1 94 ? -2.062 -26.203 -14.141 1 76 94 GLN A C 1
ATOM 817 O O . GLN A 1 94 ? -1.756 -25.281 -13.383 1 76 94 GLN A O 1
ATOM 822 N N . TYR A 1 95 ? -2.703 -26.109 -15.227 1 75.5 95 TYR A N 1
ATOM 823 C CA . TYR A 1 95 ? -3.096 -24.797 -15.695 1 75.5 95 TYR A CA 1
ATOM 824 C C . TYR A 1 95 ? -4.137 -24.172 -14.773 1 75.5 95 TYR A C 1
ATOM 826 O O . TYR A 1 95 ? -4.062 -22.984 -14.453 1 75.5 95 TYR A O 1
ATOM 834 N N . ARG A 1 96 ? -5 -25.031 -14.359 1 80.75 96 ARG A N 1
ATOM 835 C CA . ARG A 1 96 ? -6.051 -24.562 -13.469 1 80.75 96 ARG A CA 1
ATOM 836 C C . ARG A 1 96 ? -5.465 -24.078 -12.148 1 80.75 96 ARG A C 1
ATOM 838 O O . ARG A 1 96 ? -5.883 -23.047 -11.617 1 80.75 96 ARG A O 1
ATOM 845 N N . GLN A 1 97 ? -4.512 -24.766 -11.648 1 79 97 GLN A N 1
ATOM 846 C CA . GLN A 1 97 ? -3.891 -24.391 -10.375 1 79 97 GLN A CA 1
ATOM 847 C C . GLN A 1 97 ? -3.133 -23.078 -10.492 1 79 97 GLN A C 1
ATOM 849 O O . GLN A 1 97 ? -3.174 -22.25 -9.586 1 79 97 GLN A O 1
ATOM 854 N N . ARG A 1 98 ? -2.508 -22.906 -11.633 1 78.5 98 ARG A N 1
ATOM 855 C CA . ARG A 1 98 ? -1.759 -21.672 -11.867 1 78.5 98 ARG A CA 1
ATOM 856 C C . ARG A 1 98 ? -2.693 -20.469 -11.945 1 78.5 98 ARG A C 1
ATOM 858 O O . ARG A 1 98 ? -2.385 -19.391 -11.406 1 78.5 98 ARG A O 1
ATOM 865 N N . ARG A 1 99 ? -3.775 -20.734 -12.578 1 81.5 9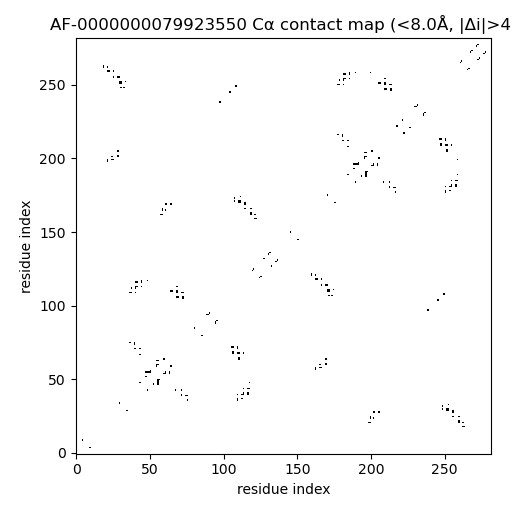9 ARG A N 1
ATOM 866 C CA . ARG A 1 99 ? -4.762 -19.656 -12.734 1 81.5 99 ARG A CA 1
ATOM 867 C C . ARG A 1 99 ? -5.352 -19.266 -11.391 1 81.5 99 ARG A C 1
ATOM 869 O O . ARG A 1 99 ? -5.551 -18.078 -11.125 1 81.5 99 ARG A O 1
ATOM 876 N N . TYR A 1 100 ? -5.551 -20.25 -10.602 1 84.38 100 TYR A N 1
ATOM 877 C CA . TYR A 1 100 ? -6.117 -20 -9.281 1 84.38 100 TYR A CA 1
ATOM 878 C C . TYR A 1 100 ? -5.152 -19.203 -8.406 1 84.38 100 TYR A C 1
ATOM 880 O O . TYR A 1 100 ? -5.562 -18.281 -7.711 1 84.38 100 TYR A O 1
ATOM 888 N N . ARG A 1 101 ? -3.934 -19.547 -8.477 1 83.62 101 ARG A N 1
ATOM 889 C CA . ARG A 1 101 ? -2.922 -18.875 -7.664 1 83.62 101 ARG A CA 1
ATOM 890 C C . ARG A 1 101 ? -2.729 -17.438 -8.117 1 83.62 101 ARG A C 1
ATOM 892 O O . ARG A 1 101 ? -2.621 -16.516 -7.293 1 83.62 101 ARG A O 1
ATOM 899 N N . ARG A 1 102 ? -2.713 -17.25 -9.406 1 86.19 102 ARG A N 1
ATOM 900 C CA . ARG A 1 102 ? -2.568 -15.914 -9.953 1 86.19 102 ARG A CA 1
ATOM 901 C C . ARG A 1 102 ? -3.744 -15.023 -9.562 1 86.19 102 ARG A C 1
ATOM 903 O O . ARG A 1 102 ? -3.561 -13.859 -9.219 1 86.19 102 ARG A O 1
ATOM 910 N N . ARG A 1 103 ? -4.91 -15.633 -9.602 1 90.62 103 ARG A N 1
ATOM 911 C CA . ARG A 1 103 ? -6.117 -14.906 -9.227 1 90.62 103 ARG A CA 1
ATOM 912 C C . ARG A 1 103 ? -6.062 -14.484 -7.758 1 90.62 103 ARG A C 1
ATOM 914 O O . ARG A 1 103 ? -6.344 -13.328 -7.434 1 90.62 103 ARG A O 1
ATOM 921 N N . ARG A 1 104 ? -5.645 -15.406 -6.961 1 91.56 104 ARG A N 1
ATOM 922 C CA . ARG A 1 104 ? -5.578 -15.125 -5.527 1 91.56 104 ARG A CA 1
ATOM 923 C C . ARG A 1 104 ? -4.586 -14 -5.234 1 91.56 104 ARG A C 1
ATOM 925 O O . ARG A 1 104 ? -4.906 -13.062 -4.504 1 91.56 104 ARG A O 1
ATOM 932 N N . PHE A 1 105 ? -3.471 -14.102 -5.84 1 92.06 105 PHE A N 1
ATOM 933 C CA . PHE A 1 105 ? -2.426 -13.109 -5.641 1 92.06 105 PHE A CA 1
ATOM 934 C C . PHE A 1 105 ? -2.887 -11.734 -6.117 1 92.06 105 PHE A C 1
ATOM 936 O O . PHE A 1 105 ? -2.709 -10.742 -5.414 1 92.06 105 PHE A O 1
ATOM 943 N N . THR A 1 106 ? -3.492 -11.703 -7.266 1 95.12 106 THR A N 1
ATOM 944 C CA . THR A 1 106 ? -3.932 -10.438 -7.844 1 95.12 106 THR A CA 1
ATOM 945 C C . THR A 1 106 ? -5.02 -9.797 -6.984 1 95.12 106 THR A C 1
ATOM 947 O O . THR A 1 106 ? -5.004 -8.586 -6.746 1 95.12 106 THR A O 1
ATOM 950 N N . ARG A 1 107 ? -5.875 -10.594 -6.492 1 97.31 107 ARG A N 1
ATOM 951 C CA . ARG A 1 107 ? -6.953 -10.102 -5.641 1 97.31 107 ARG A CA 1
ATOM 952 C C . ARG A 1 107 ? -6.406 -9.555 -4.328 1 97.31 107 ARG A C 1
ATOM 954 O O . ARG A 1 107 ? -6.863 -8.516 -3.848 1 97.31 107 ARG A O 1
ATOM 961 N N . ASP A 1 108 ? -5.477 -10.266 -3.742 1 97.56 108 ASP A N 1
ATOM 962 C CA . ASP A 1 108 ? -4.855 -9.789 -2.512 1 97.56 108 ASP A CA 1
ATOM 963 C C . ASP A 1 108 ? -4.164 -8.445 -2.73 1 97.56 108 ASP A C 1
ATOM 965 O O . ASP A 1 108 ? -4.281 -7.539 -1.904 1 97.56 108 ASP A O 1
ATOM 969 N N . LEU A 1 109 ? -3.494 -8.312 -3.852 1 98.31 109 LEU A N 1
ATOM 970 C CA . LEU A 1 109 ? -2.824 -7.062 -4.188 1 98.31 109 LEU A CA 1
ATOM 971 C C . LEU A 1 109 ? -3.834 -5.934 -4.352 1 98.31 109 LEU A C 1
ATOM 973 O O . LEU A 1 109 ? -3.65 -4.844 -3.805 1 98.31 109 LEU A O 1
ATOM 977 N N . ILE A 1 110 ? -4.855 -6.211 -5.07 1 98.69 110 ILE A N 1
ATOM 978 C CA . ILE A 1 110 ? -5.906 -5.223 -5.285 1 98.69 110 ILE A CA 1
ATOM 979 C C . ILE A 1 110 ? -6.477 -4.773 -3.943 1 98.69 110 ILE A C 1
ATOM 981 O O . ILE A 1 110 ? -6.656 -3.578 -3.703 1 98.69 110 ILE A O 1
ATOM 985 N N . ARG A 1 111 ? -6.754 -5.723 -3.111 1 98.88 111 ARG A N 1
ATOM 986 C CA . ARG A 1 111 ? -7.328 -5.426 -1.805 1 98.88 111 ARG A CA 1
ATOM 987 C C . ARG A 1 111 ? -6.418 -4.508 -0.999 1 98.88 111 ARG A C 1
ATOM 989 O O . ARG A 1 111 ? -6.879 -3.527 -0.413 1 98.88 111 ARG A O 1
ATOM 996 N N . ILE A 1 112 ? -5.191 -4.781 -0.98 1 98.62 112 ILE A N 1
ATOM 997 C CA . ILE A 1 112 ? -4.215 -3.984 -0.245 1 98.62 112 ILE A CA 1
ATOM 998 C C . ILE A 1 112 ? -4.164 -2.572 -0.823 1 98.62 112 ILE A C 1
ATOM 1000 O O . ILE A 1 112 ? -4.27 -1.59 -0.086 1 98.62 112 ILE A O 1
ATOM 1004 N N . LEU A 1 113 ? -4.078 -2.473 -2.105 1 98.38 113 LEU A N 1
ATOM 1005 C CA . LEU A 1 113 ? -3.994 -1.173 -2.762 1 98.38 113 LEU A CA 1
ATOM 1006 C C . LEU A 1 113 ? -5.27 -0.366 -2.531 1 98.38 113 LEU A C 1
ATOM 1008 O O . LEU A 1 113 ? -5.211 0.85 -2.338 1 98.38 113 LEU A O 1
ATOM 1012 N N . LEU A 1 114 ? -6.406 -1.044 -2.576 1 98.56 114 LEU A N 1
ATOM 1013 C CA . LEU A 1 114 ? -7.695 -0.404 -2.35 1 98.56 114 LEU A CA 1
ATOM 1014 C C . LEU A 1 114 ? -7.773 0.18 -0.943 1 98.56 114 LEU A C 1
ATOM 1016 O O . LEU A 1 114 ? -8.1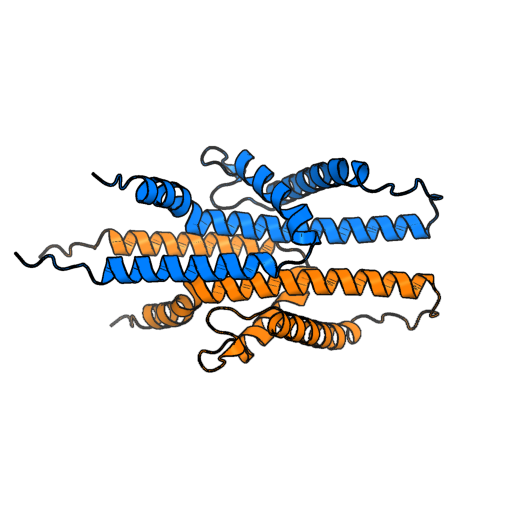48 1.342 -0.768 1 98.56 114 LEU A O 1
ATOM 1020 N N . ILE A 1 115 ? -7.367 -0.594 0.02 1 97.75 115 ILE A N 1
ATOM 1021 C CA . ILE A 1 115 ? -7.402 -0.156 1.411 1 97.75 115 ILE A CA 1
ATOM 1022 C C . ILE A 1 115 ? -6.473 1.044 1.598 1 97.75 115 ILE A C 1
ATOM 1024 O O . ILE A 1 115 ? -6.852 2.037 2.223 1 97.75 115 ILE A O 1
ATOM 1028 N N . GLU A 1 116 ? -5.309 0.972 1.025 1 94.75 116 GLU A N 1
ATOM 1029 C CA . GLU A 1 116 ? -4.352 2.068 1.119 1 94.75 116 GLU A CA 1
ATOM 1030 C C . GLU A 1 116 ? -4.891 3.332 0.454 1 94.75 116 GLU A C 1
ATOM 1032 O O . GLU A 1 116 ? -4.73 4.434 0.981 1 94.75 116 GLU A O 1
ATOM 1037 N N . GLU A 1 117 ? -5.496 3.119 -0.677 1 95.19 117 GLU A N 1
ATOM 1038 C CA . GLU A 1 117 ? -6.078 4.258 -1.385 1 95.19 117 GLU A CA 1
ATOM 1039 C C . GLU A 1 117 ? -7.199 4.898 -0.574 1 95.19 117 GLU A C 1
ATOM 1041 O O . GLU A 1 117 ? -7.266 6.121 -0.455 1 95.19 117 GLU A O 1
ATOM 1046 N N . LEU A 1 118 ? -7.973 4.121 -0.024 1 95.69 118 LEU A N 1
ATOM 1047 C CA . LEU A 1 118 ? -9.094 4.617 0.766 1 95.69 118 LEU A CA 1
ATOM 1048 C C . LEU A 1 118 ? -8.602 5.355 2.006 1 95.69 118 LEU A C 1
ATOM 1050 O O . LEU A 1 118 ? -9.133 6.414 2.355 1 95.69 118 LEU A O 1
ATOM 1054 N N . LEU A 1 119 ? -7.598 4.785 2.666 1 92.12 119 LEU A N 1
ATOM 1055 C CA . LEU A 1 119 ? -7.008 5.445 3.826 1 92.12 119 LEU A CA 1
ATOM 1056 C C . LEU A 1 119 ? -6.383 6.781 3.432 1 92.12 119 LEU A C 1
ATOM 1058 O O . LEU A 1 119 ? -6.512 7.77 4.156 1 92.12 119 LEU A O 1
ATOM 1062 N N . GLY A 1 120 ? -5.715 6.715 2.287 1 88.75 120 GLY A N 1
ATOM 1063 C CA . GLY A 1 120 ? -5.145 7.953 1.781 1 88.75 120 GLY A CA 1
ATOM 1064 C C . GLY A 1 120 ? -6.18 9.031 1.538 1 88.75 120 GLY A C 1
ATOM 1065 O O . GLY A 1 120 ? -5.945 10.203 1.842 1 88.75 120 GLY A O 1
ATOM 1066 N N . ARG A 1 121 ? -7.266 8.672 1.085 1 89.19 121 ARG A N 1
ATOM 1067 C CA . ARG A 1 121 ? -8.344 9.609 0.775 1 89.19 121 ARG A CA 1
ATOM 1068 C C . ARG A 1 121 ? -8.977 10.156 2.049 1 89.19 121 ARG A C 1
ATOM 1070 O O . ARG A 1 121 ? -9.516 11.266 2.051 1 89.19 121 ARG A O 1
ATOM 1077 N N . ARG A 1 122 ? -8.906 9.312 3.121 1 88.88 122 ARG A N 1
ATOM 1078 C CA . ARG A 1 122 ? -9.414 9.781 4.406 1 88.88 122 ARG A CA 1
ATOM 1079 C C . ARG A 1 122 ? -8.461 10.781 5.039 1 88.88 122 ARG A C 1
ATOM 1081 O O . ARG A 1 122 ? -8.867 11.625 5.84 1 88.88 122 ARG A O 1
ATOM 1088 N N . GLY A 1 123 ? -7.207 10.43 4.91 1 73.44 123 GLY A N 1
ATOM 1089 C CA . GLY A 1 123 ? -6.27 11.43 5.395 1 73.44 123 GLY A CA 1
ATOM 1090 C C . GLY A 1 123 ? -6.352 12.742 4.641 1 73.44 123 GLY A C 1
ATOM 1091 O O . GLY A 1 123 ? -7.098 13.641 5.031 1 73.44 123 GLY A O 1
ATOM 1092 N N . PHE A 1 124 ? -5.496 12.758 3.449 1 53.72 124 PHE A N 1
ATOM 1093 C CA . PHE A 1 124 ? -5.457 13.977 2.65 1 53.72 124 PHE A CA 1
ATOM 1094 C C . PHE A 1 124 ? -6.734 14.133 1.83 1 53.72 124 PHE A C 1
ATOM 1096 O O . PHE A 1 124 ? -6.84 15.031 0.997 1 53.72 124 PHE A O 1
ATOM 1103 N N . ARG A 1 125 ? -7.508 13.312 1.558 1 45.31 125 ARG A N 1
ATOM 1104 C CA . ARG A 1 125 ? -8.57 13.656 0.626 1 45.31 125 ARG A CA 1
ATOM 1105 C C . ARG A 1 125 ? -9.102 15.062 0.899 1 45.31 125 ARG A C 1
ATOM 1107 O O . ARG A 1 125 ? -9.414 15.805 -0.034 1 45.31 125 ARG A O 1
ATOM 1114 N N . ARG A 1 126 ? -9.578 15.344 2.1 1 40.47 126 ARG A N 1
ATOM 1115 C CA . ARG A 1 126 ? -10.133 16.688 2.035 1 40.47 126 ARG A CA 1
ATOM 1116 C C . ARG A 1 126 ? -9.102 17.688 1.515 1 40.47 126 ARG A C 1
ATOM 1118 O O . ARG A 1 126 ? -9.453 18.656 0.85 1 40.47 126 ARG A O 1
ATOM 1125 N N . ARG A 1 127 ? -7.797 17.406 1.887 1 41.03 127 ARG A N 1
ATOM 1126 C CA . ARG A 1 127 ? -6.91 18.531 1.604 1 41.03 127 ARG A CA 1
ATOM 1127 C C . ARG A 1 127 ? -6.465 18.531 0.145 1 41.03 127 ARG A C 1
ATOM 1129 O O . ARG A 1 127 ? -6.004 19.547 -0.374 1 41.03 127 ARG A O 1
ATOM 1136 N N . ARG A 1 128 ? -6.258 17.281 -0.471 1 40.38 128 ARG A N 1
ATOM 1137 C CA . ARG A 1 128 ? -5.844 17.422 -1.863 1 40.38 128 ARG A CA 1
ATOM 1138 C C . ARG A 1 128 ? -6.887 18.188 -2.67 1 40.38 128 ARG A C 1
ATOM 1140 O O . ARG A 1 128 ? -6.543 18.906 -3.611 1 40.38 128 ARG A O 1
ATOM 1147 N N . ARG A 1 129 ? -8.109 17.719 -2.65 1 36.78 129 ARG A N 1
ATOM 1148 C CA . ARG A 1 129 ? -9.008 18.5 -3.498 1 36.78 129 ARG A CA 1
ATOM 1149 C C . ARG A 1 129 ? -8.898 19.984 -3.184 1 36.78 129 ARG A C 1
ATOM 1151 O O . ARG A 1 129 ? -8.906 20.828 -4.09 1 36.78 129 ARG A O 1
ATOM 1158 N N . LYS A 1 130 ? -8.93 20.375 -1.908 1 36 130 LYS A N 1
ATOM 1159 C CA . LYS A 1 130 ? -8.961 21.797 -1.601 1 36 130 LYS A CA 1
ATOM 1160 C C . LYS A 1 130 ? -7.637 22.469 -1.952 1 36 130 LYS A C 1
ATOM 1162 O O . LYS A 1 130 ? -7.617 23.578 -2.504 1 36 130 LYS A O 1
ATOM 1167 N N . ARG A 1 131 ? -6.469 21.906 -1.509 1 36.44 131 ARG A N 1
ATOM 1168 C CA . ARG A 1 131 ? -5.238 22.672 -1.642 1 36.44 131 ARG A CA 1
ATOM 1169 C C . ARG A 1 131 ? -4.773 22.719 -3.092 1 36.44 131 ARG A C 1
ATOM 1171 O O . ARG A 1 131 ? -4.242 23.734 -3.549 1 36.44 131 ARG A O 1
ATOM 1178 N N . PHE A 1 132 ? -4.719 21.641 -3.836 1 36.88 132 PHE A N 1
ATOM 1179 C CA . PHE A 1 132 ? -4.41 21.891 -5.238 1 36.88 132 PHE A CA 1
ATOM 1180 C C . PHE A 1 132 ? -5.426 22.844 -5.852 1 36.88 132 PHE A C 1
ATOM 1182 O O . PHE A 1 132 ? -5.078 23.672 -6.695 1 36.88 132 PHE A O 1
ATOM 1189 N N . ASP A 1 133 ? -6.621 22.719 -5.586 1 35.06 133 ASP A N 1
ATOM 1190 C CA . ASP A 1 133 ? -7.523 23.781 -6.031 1 35.06 133 ASP A CA 1
ATOM 1191 C C . ASP A 1 133 ? -7.117 25.125 -5.434 1 35.06 133 ASP A C 1
ATOM 1193 O O . ASP A 1 133 ? -7.168 26.156 -6.113 1 35.06 133 ASP A O 1
ATOM 1197 N N . ASP A 1 134 ? -6.754 25.141 -4.125 1 35.88 134 ASP A N 1
ATOM 1198 C CA . ASP A 1 134 ? -6.434 26.453 -3.572 1 35.88 134 ASP A CA 1
ATOM 1199 C C . ASP A 1 134 ? -5.055 26.922 -4.031 1 35.88 134 ASP A C 1
ATOM 1201 O O . ASP A 1 134 ? -4.848 28.109 -4.266 1 35.88 134 ASP A O 1
ATOM 1205 N N . TYR A 1 135 ? -4 26.062 -3.998 1 37.53 135 TYR A N 1
ATOM 1206 C CA . TYR A 1 135 ? -2.762 26.625 -4.52 1 37.53 135 TYR A CA 1
ATOM 1207 C C . TYR A 1 135 ? -2.891 26.938 -6.004 1 37.53 135 TYR A C 1
ATOM 1209 O O . TYR A 1 135 ? -2.23 27.859 -6.508 1 37.53 135 TYR A O 1
ATOM 1217 N N . ASN A 1 136 ? -3.557 26.156 -6.816 1 35.56 136 ASN A N 1
ATOM 1218 C CA . ASN A 1 136 ? -3.787 26.719 -8.141 1 35.56 136 ASN A CA 1
ATOM 1219 C C . ASN A 1 136 ? -4.664 27.953 -8.086 1 35.56 136 ASN A C 1
ATOM 1221 O O . ASN A 1 136 ? -4.887 28.609 -9.102 1 35.56 136 ASN A O 1
ATOM 1225 N N . TYR A 1 137 ? -5.41 28.094 -7 1 33.34 137 TYR A N 1
ATOM 1226 C CA . TYR A 1 137 ? -6.133 29.359 -7.035 1 33.34 137 TYR A CA 1
ATOM 1227 C C . TYR A 1 137 ? -5.207 30.531 -6.727 1 33.34 137 TYR A C 1
ATOM 1229 O O . TYR A 1 137 ? -5.648 31.672 -6.66 1 33.34 137 TYR A O 1
ATOM 1237 N N . TYR A 1 138 ? -4.086 30.438 -6.066 1 33.44 138 TYR A N 1
ATOM 1238 C CA . TYR A 1 138 ? -3.498 31.766 -6.047 1 33.44 138 TYR A CA 1
ATOM 1239 C C . TYR A 1 138 ? -3.113 32.219 -7.453 1 33.44 138 TYR A C 1
ATOM 1241 O O . TYR A 1 138 ? -2.213 31.641 -8.07 1 33.44 138 TYR A O 1
ATOM 1249 N N . PRO A 1 139 ? -4.078 32.656 -8.227 1 31.08 139 PRO A N 1
ATOM 1250 C CA . PRO A 1 139 ? -3.734 33.5 -9.352 1 31.08 139 PRO A CA 1
ATOM 1251 C C . PRO A 1 139 ? -2.648 34.531 -9.008 1 31.08 139 PRO A C 1
ATOM 1253 O O . PRO A 1 139 ? -2.549 34.969 -7.855 1 31.08 139 PRO A O 1
ATOM 1256 N N . TYR A 1 140 ? -1.468 34.406 -9.57 1 26.92 140 TYR A N 1
ATOM 1257 C CA . TYR A 1 140 ? -0.658 35.625 -9.773 1 26.92 140 TYR A CA 1
ATOM 1258 C C . TYR A 1 140 ? -1.533 36.812 -10.109 1 26.92 140 TYR A C 1
ATOM 1260 O O . TYR A 1 140 ? -2.205 36.844 -11.141 1 26.92 140 TYR A O 1
ATOM 1268 N N . TYR A 1 141 ? -2.445 37.344 -9.281 1 23.97 141 TYR A N 1
ATOM 1269 C CA . TYR A 1 141 ? -2.592 38.781 -9.547 1 23.97 141 TYR A CA 1
ATOM 1270 C C . TYR A 1 141 ? -1.311 39.531 -9.203 1 23.97 141 TYR A C 1
ATOM 1272 O O . TYR A 1 141 ? -0.582 39.156 -8.281 1 23.97 141 TYR A O 1
ATOM 1280 N N . MET B 1 1 ? -11.945 35.781 31.297 1 28.12 1 MET B N 1
ATOM 1281 C CA . MET B 1 1 ? -10.844 35.344 30.438 1 28.12 1 MET B CA 1
ATOM 1282 C C . MET B 1 1 ? -11.188 34.062 29.703 1 28.12 1 MET B C 1
ATOM 1284 O O . MET B 1 1 ? -11.32 33 30.328 1 28.12 1 MET B O 1
ATOM 1288 N N . LYS B 1 2 ? -12.109 34.156 28.812 1 38.78 2 LYS B N 1
ATOM 1289 C CA . LYS B 1 2 ? -12.742 33.062 28.047 1 38.78 2 LYS B CA 1
ATOM 1290 C C . LYS B 1 2 ? -11.711 32.281 27.266 1 38.78 2 LYS B C 1
ATOM 1292 O O . LYS B 1 2 ? -10.883 32.844 26.547 1 38.78 2 LYS B O 1
ATOM 1297 N N . LEU B 1 3 ? -11.227 31.156 27.719 1 37.34 3 LEU B N 1
ATOM 1298 C CA . LEU B 1 3 ? -10.32 30.219 27.062 1 37.34 3 LEU B CA 1
ATOM 1299 C C . LEU B 1 3 ? -10.703 30.031 25.594 1 37.34 3 LEU B C 1
ATOM 1301 O O . LEU B 1 3 ? -11.789 29.516 25.297 1 37.34 3 LEU B O 1
ATOM 1305 N N . ILE B 1 4 ? -10.383 30.906 24.719 1 38.72 4 ILE B N 1
ATOM 1306 C CA . ILE B 1 4 ? -10.461 30.734 23.266 1 38.72 4 ILE B CA 1
ATOM 1307 C C . ILE B 1 4 ? -10.07 29.312 22.891 1 38.72 4 ILE B C 1
ATOM 1309 O O . ILE B 1 4 ? -8.891 28.938 22.969 1 38.72 4 ILE B O 1
ATOM 1313 N N . LYS B 1 5 ? -10.789 28.328 23.359 1 45.66 5 LYS B N 1
ATOM 1314 C CA . LYS B 1 5 ? -10.641 26.953 22.891 1 45.66 5 LYS B CA 1
ATOM 1315 C C . LYS B 1 5 ? -10.344 26.891 21.391 1 45.66 5 LYS B C 1
ATOM 1317 O O . LYS B 1 5 ? -11.148 27.344 20.578 1 45.66 5 LYS B O 1
ATOM 1322 N N . CYS B 1 6 ? -9.031 27.141 20.969 1 42.34 6 CYS B N 1
ATOM 1323 C CA . CYS B 1 6 ? -8.516 27.25 19.609 1 42.34 6 CYS B CA 1
ATOM 1324 C C . CYS B 1 6 ? -9.117 26.172 18.719 1 42.34 6 CYS B C 1
ATOM 1326 O O . CYS B 1 6 ? -8.953 24.984 18.969 1 42.34 6 CYS B O 1
ATOM 1328 N N . LYS B 1 7 ? -10.359 26.484 18.125 1 56.22 7 LYS B N 1
ATOM 1329 C CA . LYS B 1 7 ? -11.07 25.719 17.094 1 56.22 7 LYS B CA 1
ATOM 1330 C C . LYS B 1 7 ? -10.109 24.844 16.297 1 56.22 7 LYS B C 1
ATOM 1332 O O . LYS B 1 7 ? -10.453 23.734 15.922 1 56.22 7 LYS B O 1
ATOM 1337 N N . GLY B 1 8 ? -8.812 25.312 16.156 1 57.41 8 GLY B N 1
ATOM 1338 C CA . GLY B 1 8 ? -7.809 24.562 15.414 1 57.41 8 GLY B CA 1
ATOM 1339 C C . GLY B 1 8 ? -7.387 23.281 16.109 1 57.41 8 GLY B C 1
ATOM 1340 O O . GLY B 1 8 ? -7.219 22.25 15.453 1 57.41 8 GLY B O 1
ATOM 1341 N N . VAL B 1 9 ? -7.371 23.297 17.484 1 58.09 9 VAL B N 1
ATOM 1342 C CA . VAL B 1 9 ? -6.941 22.141 18.25 1 58.09 9 VAL B CA 1
ATOM 1343 C C . VAL B 1 9 ? -8.023 21.062 18.203 1 58.09 9 VAL B C 1
ATOM 1345 O O . VAL B 1 9 ? -7.723 19.875 18.031 1 58.09 9 VAL B O 1
ATOM 1348 N N . ASN B 1 10 ? -9.234 21.5 18.375 1 65.12 10 ASN B N 1
ATOM 1349 C CA . ASN B 1 10 ? -10.336 20.547 18.344 1 65.12 10 ASN B CA 1
ATOM 1350 C C . ASN B 1 10 ? -10.453 19.875 16.984 1 65.12 10 ASN B C 1
ATOM 1352 O O . ASN B 1 10 ? -10.719 18.672 16.906 1 65.12 10 ASN B O 1
ATOM 1356 N N . ALA B 1 11 ? -10.273 20.734 15.977 1 68.19 11 ALA B N 1
ATOM 1357 C CA . ALA B 1 11 ? -10.32 20.188 14.625 1 68.19 11 ALA B CA 1
ATOM 1358 C C . ALA B 1 11 ? -9.227 19.141 14.414 1 68.19 11 ALA B C 1
ATOM 1360 O O . ALA B 1 11 ? -9.469 18.094 13.789 1 68.19 11 ALA B O 1
ATOM 1361 N N . LEU B 1 12 ? -8.094 19.406 14.922 1 68.19 12 LEU B N 1
ATOM 1362 C CA . LEU B 1 12 ? -6.977 18.469 14.805 1 68.19 12 LEU B CA 1
ATOM 1363 C C . LEU B 1 12 ? -7.266 17.188 15.586 1 68.19 12 LEU B C 1
ATOM 1365 O O . LEU B 1 12 ? -6.977 16.094 15.109 1 68.19 12 LEU B O 1
ATOM 1369 N N . TYR B 1 13 ? -7.867 17.391 16.766 1 70.25 13 TYR B N 1
ATOM 1370 C CA . TYR B 1 13 ? -8.219 16.234 17.578 1 70.25 13 TYR B CA 1
ATOM 1371 C C . TYR B 1 13 ? -9.234 15.352 16.875 1 70.25 13 TYR B C 1
ATOM 1373 O O . TYR B 1 13 ? -9.078 14.133 16.812 1 70.25 13 TYR B O 1
ATOM 1381 N N . ASN B 1 14 ? -10.211 15.977 16.406 1 78.31 14 ASN B N 1
ATOM 1382 C CA . ASN B 1 14 ? -11.242 15.234 15.688 1 78.31 14 ASN B CA 1
ATOM 1383 C C . ASN B 1 14 ? -10.68 14.508 14.477 1 78.31 14 ASN B C 1
ATOM 1385 O O . ASN B 1 14 ? -11.086 13.383 14.172 1 78.31 14 ASN B O 1
ATOM 1389 N N . TYR B 1 15 ? -9.711 15.164 13.898 1 80.06 15 TYR B N 1
ATOM 1390 C CA . TYR B 1 15 ? -9.07 14.547 12.75 1 80.06 15 TYR B CA 1
ATOM 1391 C C . TYR B 1 15 ? -8.297 13.297 13.164 1 80.06 15 TYR B C 1
ATOM 1393 O O . TYR B 1 15 ? -8.398 12.25 12.516 1 80.06 15 TYR B O 1
ATOM 1401 N N . TYR B 1 16 ? -7.652 13.453 14.18 1 80.5 16 TYR B N 1
ATOM 1402 C CA . TYR B 1 16 ? -6.84 12.336 14.648 1 80.5 16 TYR B CA 1
ATOM 1403 C C . TYR B 1 16 ? -7.715 11.164 15.07 1 80.5 16 TYR B C 1
ATOM 1405 O O . TYR B 1 16 ? -7.398 10.008 14.773 1 80.5 16 TYR B O 1
ATOM 1413 N N . TYR B 1 17 ? -8.734 11.477 15.742 1 83.88 17 TYR B N 1
ATOM 1414 C CA . TYR B 1 17 ? -9.664 10.43 16.156 1 83.88 17 TYR B CA 1
ATOM 1415 C C . TYR B 1 17 ? -10.281 9.742 14.945 1 83.88 17 TYR B C 1
ATOM 1417 O O . TYR B 1 17 ? -10.375 8.508 14.906 1 83.88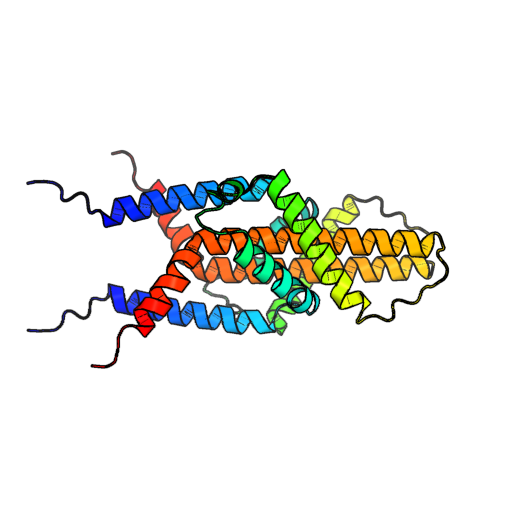 17 TYR B O 1
ATOM 1425 N N . TYR B 1 18 ? -10.633 10.547 14.055 1 87.75 18 TYR B N 1
ATOM 1426 C CA . TYR B 1 18 ? -11.227 10.039 12.82 1 87.75 18 TYR B CA 1
ATOM 1427 C C . TYR B 1 18 ? -10.25 9.133 12.086 1 87.75 18 TYR B C 1
ATOM 1429 O O . TYR B 1 18 ? -10.602 8.023 11.68 1 87.75 18 TYR B O 1
ATOM 1437 N N . MET B 1 19 ? -9.062 9.562 11.953 1 87.12 19 MET B N 1
ATOM 1438 C CA . MET B 1 19 ? -8.07 8.797 11.219 1 87.12 19 MET B CA 1
ATOM 1439 C C . MET B 1 19 ? -7.719 7.504 11.945 1 87.12 19 MET B C 1
ATOM 1441 O O . MET B 1 19 ? -7.516 6.461 11.32 1 87.12 19 MET B O 1
ATOM 1445 N N . ASN B 1 20 ? -7.691 7.609 13.234 1 87.75 20 ASN B N 1
ATOM 1446 C CA . ASN B 1 20 ? -7.445 6.41 14.023 1 87.75 20 ASN B CA 1
ATOM 1447 C C . ASN B 1 20 ? -8.547 5.375 13.828 1 87.75 20 ASN B C 1
ATOM 1449 O O . ASN B 1 20 ? -8.281 4.176 13.758 1 87.75 20 ASN B O 1
ATOM 1453 N N . TYR B 1 21 ? -9.688 5.883 13.82 1 91.5 21 TYR B N 1
ATOM 1454 C CA . TYR B 1 21 ? -10.805 4.988 13.555 1 91.5 21 TYR B CA 1
ATOM 1455 C C . TYR B 1 21 ? -10.641 4.293 12.211 1 91.5 21 TYR B C 1
ATOM 1457 O O . TYR B 1 21 ? -10.781 3.072 12.109 1 91.5 21 TYR B O 1
ATOM 1465 N N . CYS B 1 22 ? -10.375 5.027 11.156 1 92.06 22 CYS B N 1
ATOM 1466 C CA . CYS B 1 22 ? -10.234 4.488 9.812 1 92.06 22 CYS B CA 1
ATOM 1467 C C . CYS B 1 22 ? -9.102 3.473 9.742 1 92.06 22 CYS B C 1
ATOM 1469 O O . CYS B 1 22 ? -9.25 2.412 9.133 1 92.06 22 CYS B O 1
ATOM 1471 N N . TYR B 1 23 ? -8.047 3.754 10.422 1 91.31 23 TYR B N 1
ATOM 1472 C CA . TYR B 1 23 ? -6.902 2.852 10.43 1 91.31 23 TYR B CA 1
ATOM 1473 C C . TYR B 1 23 ? -7.25 1.537 11.117 1 91.31 23 TYR B C 1
ATOM 1475 O O . TYR B 1 23 ? -6.898 0.461 10.633 1 91.31 23 TYR B O 1
ATOM 1483 N N . ARG B 1 24 ? -7.906 1.624 12.227 1 93.56 24 ARG B N 1
ATOM 1484 C CA . ARG B 1 24 ? -8.305 0.426 12.961 1 93.56 24 ARG B CA 1
ATOM 1485 C C . ARG B 1 24 ? -9.281 -0.413 12.148 1 93.56 24 ARG B C 1
ATOM 1487 O O . ARG B 1 24 ? -9.172 -1.64 12.102 1 93.56 24 ARG B O 1
ATOM 1494 N N . ALA B 1 25 ? -10.188 0.293 11.531 1 95.62 25 ALA B N 1
ATOM 1495 C CA . ALA B 1 25 ? -11.148 -0.397 10.672 1 95.62 25 ALA B CA 1
ATOM 1496 C C . ALA B 1 25 ? -10.445 -1.099 9.516 1 95.62 25 ALA B C 1
ATOM 1498 O O . ALA B 1 25 ? -10.797 -2.227 9.156 1 95.62 25 ALA B O 1
ATOM 1499 N N . ALA B 1 26 ? -9.445 -0.509 8.938 1 96.5 26 ALA B N 1
ATOM 1500 C CA . ALA B 1 26 ? -8.711 -1.028 7.785 1 96.5 26 ALA B CA 1
ATOM 1501 C C . ALA B 1 26 ? -7.93 -2.285 8.156 1 96.5 26 ALA B C 1
ATOM 1503 O O . ALA B 1 26 ? -7.785 -3.199 7.34 1 96.5 26 ALA B O 1
ATOM 1504 N N . GLN B 1 27 ? -7.473 -2.383 9.414 1 96.62 27 GLN B N 1
ATOM 1505 C CA . GLN B 1 27 ? -6.598 -3.467 9.844 1 96.62 27 GLN B CA 1
ATOM 1506 C C . GLN B 1 27 ? -7.27 -4.824 9.664 1 96.62 27 GLN B C 1
ATOM 1508 O O . GLN B 1 27 ? -6.609 -5.809 9.328 1 96.62 27 GLN B O 1
ATOM 1513 N N . LYS B 1 28 ? -8.523 -4.859 9.844 1 96.94 28 LYS B N 1
ATOM 1514 C CA . LYS B 1 28 ? -9.25 -6.121 9.758 1 96.94 28 LYS B CA 1
ATOM 1515 C C . LY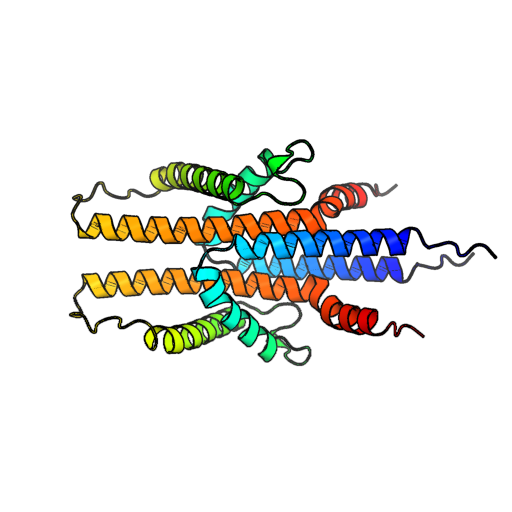S B 1 28 ? -9.562 -6.484 8.312 1 96.94 28 LYS B C 1
ATOM 1517 O O . LYS B 1 28 ? -9.984 -7.605 8.023 1 96.94 28 LYS B O 1
ATOM 1522 N N . LEU B 1 29 ? -9.336 -5.539 7.43 1 98.44 29 LEU B N 1
ATOM 1523 C CA . LEU B 1 29 ? -9.75 -5.73 6.047 1 98.44 29 LEU B CA 1
ATOM 1524 C C . LEU B 1 29 ? -8.586 -6.219 5.191 1 98.44 29 LEU B C 1
ATOM 1526 O O . LEU B 1 29 ? -8.781 -6.719 4.086 1 98.44 29 LEU B O 1
ATOM 1530 N N . TYR B 1 30 ? -7.367 -6.133 5.668 1 97.75 30 TYR B N 1
ATOM 1531 C CA . TYR B 1 30 ? -6.199 -6.582 4.918 1 97.75 30 TYR B CA 1
ATOM 1532 C C . TYR B 1 30 ? -6.176 -8.102 4.801 1 97.75 30 TYR B C 1
ATOM 1534 O O . TYR B 1 30 ? -6.574 -8.812 5.727 1 97.75 30 TYR B O 1
ATOM 1542 N N . PRO B 1 31 ? -5.699 -8.594 3.678 1 97.69 31 PRO B N 1
ATOM 1543 C CA . PRO B 1 31 ? -5.621 -10.047 3.539 1 97.69 31 PRO B CA 1
ATOM 1544 C C . PRO B 1 31 ? -4.543 -10.672 4.426 1 97.69 31 PRO B C 1
ATOM 1546 O O . PRO B 1 31 ? -3.656 -9.961 4.91 1 97.69 31 PRO B O 1
ATOM 1549 N N . LYS B 1 32 ? -4.621 -11.953 4.527 1 95.75 32 LYS B N 1
ATOM 1550 C CA . LYS B 1 32 ? -3.723 -12.711 5.398 1 95.75 32 LYS B CA 1
ATOM 1551 C C . LYS B 1 32 ? -2.264 -12.438 5.047 1 95.75 32 LYS B C 1
ATOM 1553 O O . LYS B 1 32 ? -1.433 -12.234 5.934 1 95.75 32 LYS B O 1
ATOM 1558 N N . ILE B 1 33 ? -1.973 -12.438 3.762 1 96.19 33 ILE B N 1
ATOM 1559 C CA . ILE B 1 33 ? -0.593 -12.297 3.309 1 96.19 33 ILE B CA 1
ATOM 1560 C C . ILE B 1 33 ? -0.031 -10.953 3.768 1 96.19 33 ILE B C 1
ATOM 1562 O O . ILE B 1 33 ? 1.161 -10.844 4.059 1 96.19 33 ILE B O 1
ATOM 1566 N N . TYR B 1 34 ? -0.841 -9.945 3.873 1 96.94 34 TYR B N 1
ATOM 1567 C CA . TYR B 1 34 ? -0.421 -8.648 4.391 1 96.94 34 TYR B CA 1
ATOM 1568 C C . TYR B 1 34 ? 0.071 -8.766 5.828 1 96.94 34 TYR B C 1
ATOM 1570 O O . TYR B 1 34 ? 1.173 -8.32 6.152 1 96.94 34 TYR B O 1
ATOM 1578 N N . HIS B 1 35 ? -0.632 -9.359 6.668 1 96.44 35 HIS B N 1
ATOM 1579 C CA . HIS B 1 35 ? -0.318 -9.492 8.086 1 96.44 35 HIS B CA 1
ATOM 1580 C C . HIS B 1 35 ? 0.903 -10.383 8.297 1 96.44 35 HIS B C 1
ATOM 1582 O O . HIS B 1 35 ? 1.609 -10.25 9.297 1 96.44 35 HIS B O 1
ATOM 1588 N N . GLU B 1 36 ? 1.138 -11.234 7.355 1 95.56 36 GLU B N 1
ATOM 1589 C CA . GLU B 1 36 ? 2.301 -12.109 7.441 1 95.56 36 GLU B CA 1
ATOM 1590 C C . GLU B 1 36 ? 3.578 -11.375 7.055 1 95.56 36 GLU B C 1
ATOM 1592 O O . GLU B 1 36 ? 4.625 -11.562 7.672 1 95.56 36 GLU B O 1
ATOM 1597 N N . VAL B 1 37 ? 3.475 -10.578 6.082 1 96.75 37 VAL B N 1
ATOM 1598 C CA . VAL B 1 37 ? 4.66 -10 5.457 1 96.75 37 VAL B CA 1
ATOM 1599 C C . VAL B 1 37 ? 4.973 -8.648 6.09 1 96.75 37 VAL B C 1
ATOM 1601 O O . VAL B 1 37 ? 6.141 -8.312 6.316 1 96.75 37 VAL B O 1
ATOM 1604 N N . TYR B 1 38 ? 3.984 -7.887 6.457 1 97.31 38 TYR B N 1
ATOM 1605 C CA . TYR B 1 38 ? 4.113 -6.484 6.828 1 97.31 38 TYR B CA 1
ATOM 1606 C C . TYR B 1 38 ? 4.988 -6.324 8.07 1 97.31 38 TYR B C 1
ATOM 1608 O O . TYR B 1 38 ? 5.812 -5.414 8.141 1 97.31 38 TYR B O 1
ATOM 1616 N N . PRO B 1 39 ? 4.891 -7.148 9.047 1 96.94 39 PRO B N 1
ATOM 1617 C CA . PRO B 1 39 ? 5.75 -6.988 10.227 1 96.94 39 PRO B CA 1
ATOM 1618 C C . PRO B 1 39 ? 7.238 -7.008 9.875 1 96.94 39 PRO B C 1
ATOM 1620 O O . PRO B 1 39 ? 8.031 -6.285 10.484 1 96.94 39 PRO B O 1
ATOM 1623 N N . TYR B 1 40 ? 7.586 -7.777 8.898 1 97.5 40 TYR B N 1
ATOM 1624 C CA . TYR B 1 40 ? 8.977 -7.832 8.469 1 97.5 40 TYR B CA 1
ATOM 1625 C C . TYR B 1 40 ? 9.391 -6.535 7.789 1 97.5 40 TYR B C 1
ATOM 1627 O O . TYR B 1 40 ? 10.539 -6.094 7.918 1 97.5 40 TYR B O 1
ATOM 1635 N N . VAL B 1 41 ? 8.484 -5.938 7.102 1 98.06 41 VAL B N 1
ATOM 1636 C CA . VAL B 1 41 ? 8.719 -4.648 6.461 1 98.06 41 VAL B CA 1
ATOM 1637 C C . VAL B 1 41 ? 8.969 -3.58 7.523 1 98.06 41 VAL B C 1
ATOM 1639 O O . VAL B 1 41 ? 9.922 -2.811 7.426 1 98.06 41 VAL B O 1
ATOM 1642 N N . VAL B 1 42 ? 8.141 -3.615 8.531 1 96.69 42 VAL B N 1
ATOM 1643 C CA . VAL B 1 42 ? 8.219 -2.625 9.602 1 96.69 42 VAL B CA 1
ATOM 1644 C C . VAL B 1 42 ? 9.562 -2.754 10.32 1 96.69 42 VAL B C 1
ATOM 1646 O O . VAL B 1 42 ? 10.258 -1.758 10.539 1 96.69 42 VAL B O 1
ATOM 1649 N N . VAL B 1 43 ? 9.914 -3.936 10.617 1 96.5 43 VAL B N 1
ATOM 1650 C CA . VAL B 1 43 ? 11.148 -4.199 11.336 1 96.5 43 VAL B CA 1
ATOM 1651 C C . VAL B 1 43 ? 12.344 -3.707 10.516 1 96.5 43 VAL B C 1
ATOM 1653 O O . VAL B 1 43 ? 13.242 -3.053 11.039 1 96.5 43 VAL B O 1
ATOM 1656 N N . LYS B 1 44 ? 12.297 -4.008 9.25 1 98.25 44 LYS B N 1
ATOM 1657 C CA . LYS B 1 44 ? 13.391 -3.564 8.383 1 98.25 44 LYS B CA 1
ATOM 1658 C C . LYS B 1 44 ? 13.477 -2.043 8.344 1 98.25 44 LYS B C 1
ATOM 1660 O O . LYS B 1 44 ? 14.57 -1.479 8.398 1 98.25 44 LYS B O 1
ATOM 1665 N N . CYS B 1 45 ? 12.375 -1.374 8.258 1 96.38 45 CYS B N 1
ATOM 1666 C CA . CYS B 1 45 ? 12.336 0.083 8.211 1 96.38 45 CYS B CA 1
ATOM 1667 C C . CYS B 1 45 ? 12.805 0.683 9.531 1 96.38 45 CYS B C 1
ATOM 1669 O O . CYS B 1 45 ? 13.477 1.715 9.555 1 96.38 45 CYS B O 1
ATOM 1671 N N . GLU B 1 46 ? 12.375 0.11 10.648 1 95.12 46 GLU B N 1
ATOM 1672 C CA . GLU B 1 46 ? 12.82 0.569 11.961 1 95.12 46 GLU B CA 1
ATOM 1673 C C . GLU B 1 46 ? 14.344 0.536 12.07 1 95.12 46 GLU B C 1
ATOM 1675 O O . GLU B 1 46 ? 14.945 1.43 12.664 1 95.12 46 GLU B O 1
ATOM 1680 N N . LYS B 1 47 ? 14.906 -0.426 11.508 1 96.31 47 LYS B N 1
ATOM 1681 C CA . LYS B 1 47 ? 16.344 -0.608 11.578 1 96.31 47 LYS B CA 1
ATOM 1682 C C . LYS B 1 47 ? 17.062 0.337 10.617 1 96.31 47 LYS B C 1
ATOM 1684 O O . LYS B 1 47 ? 18.078 0.949 10.977 1 96.31 47 LYS B O 1
ATOM 1689 N N . GLU B 1 48 ? 16.578 0.497 9.438 1 96.69 48 GLU B N 1
ATOM 1690 C CA . GLU B 1 48 ? 17.328 1.137 8.352 1 96.69 48 GLU B CA 1
ATOM 1691 C C . GLU B 1 48 ? 16.938 2.604 8.203 1 96.69 48 GLU B C 1
ATOM 1693 O O . GLU B 1 48 ? 17.766 3.441 7.84 1 96.69 48 GLU B O 1
ATOM 1698 N N . ASP B 1 49 ? 15.703 2.871 8.43 1 95.44 49 ASP B N 1
ATOM 1699 C CA . ASP B 1 49 ? 15.18 4.199 8.125 1 95.44 49 ASP B CA 1
ATOM 1700 C C . ASP B 1 49 ? 15.375 5.145 9.305 1 95.44 49 ASP B C 1
ATOM 1702 O O . ASP B 1 49 ? 14.398 5.586 9.922 1 95.44 49 ASP B O 1
ATOM 1706 N N . THR B 1 50 ? 16.562 5.469 9.516 1 92.06 50 THR B N 1
ATOM 1707 C CA . THR B 1 50 ? 16.938 6.395 10.578 1 92.06 50 THR B CA 1
ATOM 1708 C C . THR B 1 50 ? 17.469 7.699 10 1 92.06 50 THR B C 1
ATOM 1710 O O . THR B 1 50 ? 17.875 7.746 8.836 1 92.06 50 THR B O 1
ATOM 1713 N N . GLU B 1 51 ? 17.531 8.703 10.812 1 88.25 51 GLU B N 1
ATOM 1714 C CA . GLU B 1 51 ? 18.031 10.008 10.367 1 88.25 51 GLU B CA 1
ATOM 1715 C C . GLU B 1 51 ? 19.516 9.945 10.023 1 88.25 51 GLU B C 1
ATOM 1717 O O . GLU B 1 51 ? 20.016 10.75 9.234 1 88.25 51 GLU B O 1
ATOM 1722 N N . TYR B 1 52 ? 20.172 8.953 10.516 1 92.56 52 TYR B N 1
ATOM 1723 C CA . TYR B 1 52 ? 21.609 8.859 10.344 1 92.56 52 TYR B CA 1
ATOM 1724 C C . TYR B 1 52 ? 21.969 8.078 9.078 1 92.56 52 TYR B C 1
ATOM 1726 O O . TYR B 1 52 ? 23.109 8.109 8.625 1 92.56 52 TYR B O 1
ATOM 1734 N N . ASN B 1 53 ? 21.031 7.387 8.555 1 95.44 53 ASN B N 1
ATOM 1735 C CA . ASN B 1 53 ? 21.234 6.633 7.324 1 95.44 53 ASN B CA 1
ATOM 1736 C C . ASN B 1 53 ? 21 7.5 6.09 1 95.44 53 ASN B C 1
ATOM 1738 O O . ASN B 1 53 ? 19.859 7.691 5.668 1 95.44 53 ASN B O 1
ATOM 1742 N N . MET B 1 54 ? 22.047 7.926 5.5 1 95.5 54 MET B N 1
ATOM 1743 C CA . MET B 1 54 ? 21.984 8.883 4.402 1 95.5 54 MET B CA 1
ATOM 1744 C C . MET B 1 54 ? 21.359 8.25 3.16 1 95.5 54 MET B C 1
ATOM 1746 O O . MET B 1 54 ? 20.781 8.953 2.322 1 95.5 54 MET B O 1
ATOM 1750 N N . GLU B 1 55 ? 21.484 6.957 3.023 1 97.38 55 GLU B N 1
ATOM 1751 C CA . GLU B 1 55 ? 20.922 6.277 1.862 1 97.38 55 GLU B CA 1
ATOM 1752 C C . GLU B 1 55 ? 19.406 6.34 1.876 1 97.38 55 GLU B C 1
ATOM 1754 O O . GLU B 1 55 ? 18.75 6.129 0.847 1 97.38 55 GLU B O 1
ATOM 1759 N N . MET B 1 56 ? 18.906 6.641 3.035 1 96.69 56 MET B N 1
ATOM 1760 C CA . MET B 1 56 ? 17.453 6.578 3.195 1 96.69 56 MET B CA 1
ATOM 1761 C C . MET B 1 56 ? 16.828 7.957 3.043 1 96.69 56 MET B C 1
ATOM 1763 O O . MET B 1 56 ? 15.609 8.086 2.955 1 96.69 56 MET B O 1
ATOM 1767 N N . ASN B 1 57 ? 17.656 8.953 3.055 1 92.62 57 ASN B N 1
ATOM 1768 C CA . ASN B 1 57 ? 17.156 10.328 3.102 1 92.62 57 ASN B CA 1
ATOM 1769 C C . ASN B 1 57 ? 17.547 11.102 1.844 1 92.62 57 ASN B C 1
ATOM 1771 O O . ASN B 1 57 ? 18.672 10.984 1.353 1 92.62 57 ASN B O 1
ATOM 1775 N N . PRO B 1 58 ? 16.609 11.867 1.268 1 92.81 58 PRO B N 1
ATOM 1776 C CA . PRO B 1 58 ? 15.227 12.047 1.713 1 92.81 58 PRO B CA 1
ATOM 1777 C C . PRO B 1 58 ? 14.344 10.844 1.406 1 92.81 58 PRO B C 1
ATOM 1779 O O . PRO B 1 58 ? 13.359 10.594 2.111 1 92.81 58 PRO B O 1
ATOM 1782 N N . PHE B 1 59 ? 14.742 10.125 0.254 1 95.75 59 PHE B N 1
ATOM 1783 C CA . PHE B 1 59 ? 14.07 8.883 -0.123 1 95.75 59 PHE B CA 1
ATOM 1784 C C . PHE B 1 59 ? 15.047 7.914 -0.769 1 95.75 59 PHE B C 1
ATOM 1786 O O . PHE B 1 59 ? 15.852 8.305 -1.62 1 95.75 59 PHE B O 1
ATOM 1793 N N . PRO B 1 60 ? 15.031 6.699 -0.384 1 98.12 60 PRO B N 1
ATOM 1794 C CA . PRO B 1 60 ? 16.031 5.762 -0.899 1 98.12 60 PRO B CA 1
ATOM 1795 C C . PRO B 1 60 ? 15.906 5.531 -2.404 1 98.12 60 PRO B C 1
ATOM 1797 O O . PRO B 1 60 ? 14.797 5.551 -2.943 1 98.12 60 PRO B O 1
ATOM 1800 N N . ARG B 1 61 ? 17.016 5.238 -2.998 1 97.56 61 ARG B N 1
ATOM 1801 C CA . ARG B 1 61 ? 17.062 4.965 -4.43 1 97.56 61 ARG B CA 1
ATOM 1802 C C . ARG B 1 61 ? 16.844 3.482 -4.715 1 97.56 61 ARG B C 1
ATOM 1804 O O . ARG B 1 61 ? 16.719 2.68 -3.785 1 97.56 61 ARG B O 1
ATOM 1811 N N . GLU B 1 62 ? 16.828 3.113 -5.969 1 98.38 62 GLU B N 1
ATOM 1812 C CA . GLU B 1 62 ? 16.453 1.784 -6.453 1 98.38 62 GLU B CA 1
ATOM 1813 C C . GLU B 1 62 ? 17.344 0.709 -5.82 1 98.38 62 GLU B C 1
ATOM 1815 O O . GLU B 1 62 ? 16.844 -0.317 -5.355 1 98.38 62 GLU B O 1
ATOM 1820 N N . GLU B 1 63 ? 18.594 0.947 -5.723 1 98.31 63 GLU B N 1
ATOM 1821 C CA . GLU B 1 63 ? 19.531 -0.046 -5.203 1 98.31 63 GLU B CA 1
ATOM 1822 C C . GLU B 1 63 ? 19.234 -0.367 -3.74 1 98.31 63 GLU B C 1
ATOM 1824 O O . GLU B 1 63 ? 19.25 -1.533 -3.34 1 98.31 63 GLU B O 1
ATOM 1829 N N . LYS B 1 64 ? 19.016 0.706 -3.002 1 98.75 64 LYS B N 1
ATOM 1830 C CA . LYS B 1 64 ? 18.734 0.534 -1.581 1 98.75 64 LYS B CA 1
ATOM 1831 C C . LYS B 1 64 ? 17.391 -0.182 -1.374 1 98.75 64 LYS B C 1
ATOM 1833 O O . LYS B 1 64 ? 17.297 -1.075 -0.531 1 98.75 64 LYS B O 1
ATOM 1838 N N . ILE B 1 65 ? 16.422 0.111 -2.188 1 98.81 65 ILE B N 1
ATOM 1839 C CA . ILE B 1 65 ? 15.109 -0.527 -2.115 1 98.81 65 ILE B CA 1
ATOM 1840 C C . ILE B 1 65 ? 15.242 -2.012 -2.451 1 98.81 65 ILE B C 1
ATOM 1842 O O . ILE B 1 65 ? 14.703 -2.865 -1.736 1 98.81 65 ILE B O 1
ATOM 1846 N N . GLU B 1 66 ? 15.961 -2.268 -3.49 1 98.69 66 GLU B N 1
ATOM 1847 C CA . GLU B 1 66 ? 16.156 -3.652 -3.916 1 98.69 66 GLU B CA 1
ATOM 1848 C C . GLU B 1 66 ? 16.828 -4.477 -2.824 1 98.69 66 GLU B C 1
ATOM 1850 O O . GLU B 1 66 ? 16.391 -5.598 -2.535 1 98.69 66 GLU B O 1
ATOM 1855 N N . LYS B 1 67 ? 17.812 -3.908 -2.273 1 98.69 67 LYS B N 1
ATOM 1856 C CA . LYS B 1 67 ? 18.516 -4.582 -1.188 1 98.69 67 LYS B CA 1
ATOM 1857 C C . LYS B 1 67 ? 17.578 -4.859 -0.013 1 98.69 67 LYS B C 1
ATOM 1859 O O . LYS B 1 67 ? 17.578 -5.961 0.542 1 98.69 67 LYS B O 1
ATOM 1864 N N . MET B 1 68 ? 16.812 -3.91 0.351 1 98.75 68 MET B N 1
ATOM 1865 C CA . MET B 1 68 ? 15.875 -4.07 1.463 1 98.75 68 MET B CA 1
ATOM 1866 C C . MET B 1 68 ? 14.812 -5.117 1.14 1 98.75 68 MET B C 1
ATOM 1868 O O . MET B 1 68 ? 14.469 -5.938 1.991 1 98.75 68 MET B O 1
ATOM 1872 N N . VAL B 1 69 ? 14.32 -5.141 -0.082 1 98.75 69 VAL B N 1
ATOM 1873 C CA . VAL B 1 69 ? 13.328 -6.125 -0.506 1 98.75 69 VAL B CA 1
ATOM 1874 C C . VAL B 1 69 ? 13.914 -7.531 -0.381 1 98.75 69 VAL B C 1
ATOM 1876 O O . VAL B 1 69 ? 13.258 -8.438 0.136 1 98.75 69 VAL B O 1
ATOM 1879 N N . ASP B 1 70 ? 15.141 -7.684 -0.817 1 98.31 70 ASP B N 1
ATOM 1880 C CA . ASP B 1 70 ? 15.812 -8.977 -0.737 1 98.31 70 ASP B CA 1
ATOM 1881 C C . ASP B 1 70 ? 15.938 -9.438 0.712 1 98.31 70 ASP B C 1
ATOM 1883 O O . ASP B 1 70 ? 15.648 -10.594 1.03 1 98.31 70 ASP B O 1
ATOM 1887 N N . GLU B 1 71 ? 16.328 -8.578 1.531 1 98.5 71 GLU B N 1
ATOM 1888 C CA . GLU B 1 71 ? 16.531 -8.906 2.939 1 98.5 71 GLU B CA 1
ATOM 1889 C C . GLU B 1 71 ? 15.219 -9.234 3.629 1 98.5 71 GLU B C 1
ATOM 1891 O O . GLU B 1 71 ? 15.133 -10.18 4.414 1 98.5 71 GLU B O 1
ATOM 1896 N N . ILE B 1 72 ? 14.188 -8.5 3.336 1 98.44 72 ILE B N 1
ATOM 1897 C CA . ILE B 1 72 ? 12.867 -8.75 3.906 1 98.44 72 ILE B CA 1
ATOM 1898 C C . ILE B 1 72 ? 12.352 -10.109 3.432 1 98.44 72 ILE B C 1
ATOM 1900 O O . ILE B 1 72 ? 11.805 -10.883 4.223 1 98.44 72 ILE B O 1
ATOM 1904 N N . TYR B 1 73 ? 12.547 -10.336 2.154 1 97.62 73 TYR B N 1
ATOM 1905 C CA . TYR B 1 73 ? 12.117 -11.609 1.588 1 97.62 73 TYR B CA 1
ATOM 1906 C C . TYR B 1 73 ? 12.82 -12.781 2.277 1 97.62 73 TYR B C 1
ATOM 1908 O O . TYR B 1 73 ? 12.18 -13.773 2.633 1 97.62 73 TYR B O 1
ATOM 1916 N N . GLU B 1 74 ? 14.039 -12.672 2.469 1 96.62 74 GLU B N 1
ATOM 1917 C CA . GLU B 1 74 ? 14.82 -13.719 3.115 1 96.62 74 GLU B CA 1
ATOM 1918 C C . GLU B 1 74 ? 14.375 -13.93 4.559 1 96.62 74 GLU B C 1
ATOM 1920 O O . GLU B 1 74 ? 14.18 -15.07 4.988 1 96.62 74 GLU B O 1
ATOM 1925 N N . ASP B 1 75 ? 14.227 -12.859 5.27 1 95.81 75 ASP B N 1
ATOM 1926 C CA . ASP B 1 75 ? 13.781 -12.938 6.66 1 95.81 75 ASP B CA 1
ATOM 1927 C C . ASP B 1 75 ? 12.406 -13.586 6.758 1 95.81 75 ASP B C 1
ATOM 1929 O O . ASP B 1 75 ? 12.164 -14.422 7.629 1 95.81 75 ASP B O 1
ATOM 1933 N N . TYR B 1 76 ? 11.508 -13.219 5.883 1 95.88 76 TYR B N 1
ATOM 1934 C CA . TYR B 1 76 ? 10.148 -13.734 5.848 1 95.88 76 TYR B CA 1
ATOM 1935 C C . TYR B 1 76 ? 10.141 -15.227 5.531 1 95.88 76 TYR B C 1
ATOM 1937 O O . TYR B 1 76 ? 9.477 -16.016 6.215 1 95.88 76 TYR B O 1
ATOM 1945 N N . THR B 1 77 ? 10.891 -15.594 4.488 1 93.56 77 THR B N 1
ATOM 1946 C CA . THR B 1 77 ? 10.859 -16.984 4.016 1 93.56 77 THR B CA 1
ATOM 1947 C C . THR B 1 77 ? 11.57 -17.906 5.004 1 93.56 77 THR B C 1
ATOM 1949 O O . THR B 1 77 ? 11.188 -19.062 5.16 1 93.56 77 THR B O 1
ATOM 1952 N N . LYS B 1 78 ? 12.586 -17.453 5.594 1 91.25 78 LYS B N 1
ATOM 1953 C CA . LYS B 1 78 ? 13.289 -18.25 6.598 1 91.25 78 LYS B CA 1
ATOM 1954 C C . LYS B 1 78 ? 12.367 -18.609 7.766 1 91.25 78 LYS B C 1
ATOM 1956 O O . LYS B 1 78 ? 12.422 -19.719 8.289 1 91.25 78 LYS B O 1
ATOM 1961 N N . ASN B 1 79 ? 11.516 -17.656 8.047 1 84.25 79 ASN B N 1
ATOM 1962 C CA . ASN B 1 79 ? 10.641 -17.844 9.203 1 84.25 79 ASN B CA 1
ATOM 1963 C C . ASN B 1 79 ? 9.367 -18.594 8.82 1 84.25 79 ASN B C 1
ATOM 1965 O O . ASN B 1 79 ? 8.719 -19.203 9.672 1 84.25 79 ASN B O 1
ATOM 1969 N N . CYS B 1 80 ? 8.844 -18.406 7.562 1 73.62 80 CYS B N 1
ATOM 1970 C CA . CYS B 1 80 ? 7.699 -19.156 7.074 1 73.62 80 CYS B CA 1
ATOM 1971 C C . CYS B 1 80 ? 8.078 -20.609 6.801 1 73.62 80 CYS B C 1
ATOM 1973 O O . CYS B 1 80 ? 7.27 -21.516 6.996 1 73.62 80 CYS B O 1
ATOM 1975 N N . LYS B 1 81 ? 9.055 -20.844 5.93 1 61 81 LYS B N 1
ATOM 1976 C CA . LYS B 1 81 ? 9.539 -22.203 5.719 1 61 81 LYS B CA 1
ATOM 1977 C C . LYS B 1 81 ? 9.586 -22.984 7.031 1 61 81 LYS B C 1
ATOM 1979 O O . LYS B 1 81 ? 9.305 -24.172 7.059 1 61 81 LYS B O 1
ATOM 1984 N N . HIS B 1 82 ? 10.078 -22.297 7.934 1 52.66 82 HIS B N 1
ATOM 1985 C CA . HIS B 1 82 ? 10.031 -23.016 9.195 1 52.66 82 HIS B CA 1
ATOM 1986 C C . HIS B 1 82 ? 8.594 -23.375 9.57 1 52.66 82 HIS B C 1
ATOM 1988 O O . HIS B 1 82 ? 8.359 -24.328 10.32 1 52.66 82 HIS B O 1
ATOM 1994 N N . ARG B 1 83 ? 7.703 -22.578 8.945 1 49.06 83 ARG B N 1
ATOM 1995 C CA . ARG B 1 83 ? 6.316 -22.891 9.273 1 49.06 83 ARG B CA 1
ATOM 1996 C C . ARG B 1 83 ? 5.738 -23.906 8.297 1 49.06 83 ARG B C 1
ATOM 1998 O O . ARG B 1 83 ? 4.84 -24.672 8.648 1 49.06 83 ARG B O 1
ATOM 2005 N N . SER B 1 84 ? 5.855 -23.594 6.945 1 49.31 84 SER B N 1
ATOM 2006 C CA . SER B 1 84 ? 5.246 -24.469 5.961 1 49.31 84 SER B CA 1
ATOM 2007 C C . SER B 1 84 ? 6.145 -25.672 5.652 1 49.31 84 SER B C 1
ATOM 2009 O O . SER B 1 84 ? 7.371 -25.547 5.664 1 49.31 84 SER B O 1
ATOM 2011 N N . ASP B 1 85 ? 5.77 -26.812 6.02 1 44.97 85 ASP B N 1
ATOM 2012 C CA . ASP B 1 85 ? 6.223 -28.094 5.508 1 44.97 85 ASP B CA 1
ATOM 2013 C C . ASP B 1 85 ? 6.434 -28.047 3.996 1 44.97 85 ASP B C 1
ATOM 2015 O O . ASP B 1 85 ? 5.652 -28.609 3.232 1 44.97 85 ASP B O 1
ATOM 2019 N N . GLU B 1 86 ? 6.594 -26.906 3.477 1 49.16 86 GLU B N 1
ATOM 2020 C CA . GLU B 1 86 ? 6.766 -27.031 2.031 1 49.16 86 GLU B CA 1
ATOM 2021 C C . GLU B 1 86 ? 7.641 -28.219 1.671 1 49.16 86 GLU B C 1
ATOM 2023 O O . GLU B 1 86 ? 8.781 -28.328 2.125 1 49.16 86 GLU B O 1
ATOM 2028 N N . GLU B 1 87 ? 7.062 -29.312 1.517 1 44.59 87 GLU B N 1
ATOM 2029 C CA . GLU B 1 87 ? 7.488 -30.625 1.062 1 44.59 87 GLU B CA 1
ATOM 2030 C C . GLU B 1 87 ? 8.539 -30.516 -0.042 1 44.59 87 GLU B C 1
ATOM 2032 O O . GLU B 1 87 ? 8.43 -29.672 -0.925 1 44.59 87 GLU B O 1
ATOM 2037 N N . GLU B 1 88 ? 9.711 -30.812 0.322 1 47.22 88 GLU B N 1
ATOM 2038 C CA . GLU B 1 88 ? 10.758 -31.25 -0.599 1 47.22 88 GLU B CA 1
ATOM 2039 C C . GLU B 1 88 ? 10.156 -31.922 -1.83 1 47.22 88 GLU B C 1
ATOM 2041 O O . GLU B 1 88 ? 10 -33.156 -1.863 1 47.22 88 GLU B O 1
ATOM 2046 N N . TYR B 1 89 ? 8.914 -31.469 -2.227 1 49.06 89 TYR B N 1
ATOM 2047 C CA . TYR B 1 89 ? 8.445 -32.312 -3.322 1 49.06 89 TYR B CA 1
ATOM 2048 C C . TYR B 1 89 ? 9.469 -32.344 -4.449 1 49.06 89 TYR B C 1
ATOM 2050 O O . TYR B 1 89 ? 10.367 -31.516 -4.52 1 49.06 89 TYR B O 1
ATOM 2058 N N . GLU B 1 90 ? 9.352 -33.344 -5.188 1 55.62 90 GLU B N 1
ATOM 2059 C CA . GLU B 1 90 ? 10.125 -33.656 -6.379 1 55.62 90 GLU B CA 1
ATOM 2060 C C . GLU B 1 90 ? 10.289 -32.469 -7.289 1 55.62 90 GLU B C 1
ATOM 2062 O O . GLU B 1 90 ? 9.312 -31.797 -7.637 1 55.62 90 GLU B O 1
ATOM 2067 N N . ASP B 1 91 ? 11.469 -31.828 -7.199 1 62.62 91 ASP B N 1
ATOM 2068 C CA . ASP B 1 91 ? 12.008 -30.734 -8.016 1 62.62 91 ASP B CA 1
ATOM 2069 C C . ASP B 1 91 ? 11.688 -30.953 -9.492 1 62.62 91 ASP B C 1
ATOM 2071 O O . ASP B 1 91 ? 12.5 -31.5 -10.242 1 62.62 91 ASP B O 1
ATOM 2075 N N . ASP B 1 92 ? 10.344 -31.094 -9.805 1 74.5 92 ASP B N 1
ATOM 2076 C CA . ASP B 1 92 ? 10.07 -31.094 -11.242 1 74.5 92 ASP B CA 1
ATOM 2077 C C . ASP B 1 92 ? 9.883 -29.672 -11.758 1 74.5 92 ASP B C 1
ATOM 2079 O O . ASP B 1 92 ? 9.906 -28.719 -10.984 1 74.5 92 ASP B O 1
ATOM 2083 N N . GLU B 1 93 ? 9.922 -29.641 -13.039 1 78.56 93 GLU B N 1
ATOM 2084 C CA . GLU B 1 93 ? 9.867 -28.359 -13.75 1 78.56 93 GLU B CA 1
ATOM 2085 C C . GLU B 1 93 ? 8.656 -27.547 -13.305 1 78.56 93 GLU B C 1
ATOM 2087 O O . GLU B 1 93 ? 8.758 -26.328 -13.164 1 78.56 93 GLU B O 1
ATOM 2092 N N . GLN B 1 94 ? 7.602 -28.266 -12.984 1 75.88 94 GLN B N 1
ATOM 2093 C CA . GLN B 1 94 ? 6.375 -27.594 -12.586 1 75.88 94 GLN B CA 1
ATOM 2094 C C . GLN B 1 94 ? 6.527 -26.953 -11.211 1 75.88 94 GLN B C 1
ATOM 2096 O O . GLN B 1 94 ? 6.059 -25.828 -10.984 1 75.88 94 GLN B O 1
ATOM 2101 N N . TYR B 1 95 ? 7.223 -27.641 -10.406 1 75.69 95 TYR B N 1
ATOM 2102 C CA . TYR B 1 95 ? 7.461 -27.141 -9.062 1 75.69 95 TYR B CA 1
ATOM 2103 C C . TYR B 1 95 ? 8.352 -25.906 -9.094 1 75.69 95 TYR B C 1
ATOM 2105 O O . TYR B 1 95 ? 8.102 -24.938 -8.375 1 75.69 95 TYR B O 1
ATOM 2113 N N . ARG B 1 96 ? 9.297 -26 -9.961 1 80.88 96 ARG B N 1
ATOM 2114 C CA . ARG B 1 96 ? 10.219 -24.875 -10.078 1 80.88 96 ARG B CA 1
ATOM 2115 C C . ARG B 1 96 ? 9.5 -23.625 -10.57 1 80.88 96 ARG B C 1
ATOM 2117 O O . ARG B 1 96 ? 9.75 -22.531 -10.07 1 80.88 96 ARG B O 1
ATOM 2124 N N . GLN B 1 97 ? 8.625 -23.797 -11.492 1 79.06 97 GLN B N 1
ATOM 2125 C CA . GLN B 1 97 ? 7.887 -22.656 -12.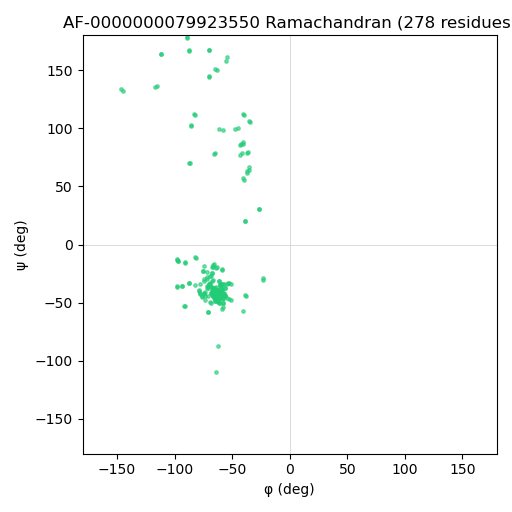047 1 79.06 97 GLN B CA 1
ATOM 2126 C C . GLN B 1 97 ? 6.969 -22.047 -11 1 79.06 97 GLN B C 1
ATOM 2128 O O . GLN B 1 97 ? 6.844 -20.812 -10.922 1 79.06 97 GLN B O 1
ATOM 2133 N N . ARG B 1 98 ? 6.387 -22.906 -10.188 1 78.56 98 ARG B N 1
ATOM 2134 C CA . ARG B 1 98 ? 5.496 -22.422 -9.141 1 78.56 98 ARG B CA 1
ATOM 2135 C C . ARG B 1 98 ? 6.266 -21.609 -8.094 1 78.56 98 ARG B C 1
ATOM 2137 O O . ARG B 1 98 ? 5.785 -20.578 -7.621 1 78.56 98 ARG B O 1
ATOM 2144 N N . ARG B 1 99 ? 7.398 -22.125 -7.809 1 81.62 99 ARG B N 1
ATOM 2145 C CA . ARG B 1 99 ? 8.242 -21.469 -6.82 1 81.62 99 ARG B CA 1
ATOM 2146 C C . ARG B 1 99 ? 8.695 -20.094 -7.316 1 81.62 99 ARG B C 1
ATOM 2148 O O . ARG B 1 99 ? 8.711 -19.125 -6.551 1 81.62 99 ARG B O 1
ATOM 2155 N N . TYR B 1 100 ? 8.984 -20.078 -8.562 1 84.62 100 TYR B N 1
ATOM 2156 C CA . TYR B 1 100 ? 9.438 -18.828 -9.172 1 84.62 100 TYR B CA 1
ATOM 2157 C C . TYR B 1 100 ? 8.328 -17.781 -9.164 1 84.62 100 TYR B C 1
ATOM 2159 O O . TYR B 1 100 ? 8.562 -16.609 -8.859 1 84.62 100 TYR B O 1
ATOM 2167 N N . ARG B 1 101 ? 7.16 -18.188 -9.461 1 83.5 101 ARG B N 1
ATOM 2168 C CA . ARG B 1 101 ? 6.023 -17.281 -9.523 1 83.5 101 ARG B CA 1
ATOM 2169 C C . ARG B 1 101 ? 5.668 -16.766 -8.133 1 83.5 101 ARG B C 1
ATOM 2171 O O . ARG B 1 101 ? 5.387 -15.578 -7.957 1 83.5 101 ARG B O 1
ATOM 2178 N N . ARG B 1 102 ? 5.703 -17.656 -7.184 1 86 102 ARG B N 1
ATOM 2179 C CA . ARG B 1 102 ? 5.418 -17.281 -5.805 1 86 102 ARG B CA 1
ATOM 2180 C C . ARG B 1 102 ? 6.445 -16.266 -5.289 1 86 102 ARG B C 1
ATOM 2182 O O . ARG B 1 102 ? 6.094 -15.305 -4.617 1 86 102 ARG B O 1
ATOM 2189 N N . ARG B 1 103 ? 7.676 -16.531 -5.652 1 90.5 103 ARG B N 1
ATOM 2190 C CA . ARG B 1 103 ? 8.758 -15.641 -5.25 1 90.5 103 ARG B CA 1
ATOM 2191 C C . ARG B 1 103 ? 8.57 -14.25 -5.848 1 90.5 103 ARG B C 1
ATOM 2193 O O . ARG B 1 103 ? 8.688 -13.242 -5.141 1 90.5 103 ARG B O 1
ATOM 2200 N N . ARG B 1 104 ? 8.234 -14.25 -7.098 1 91.44 104 ARG B N 1
ATOM 2201 C CA . ARG B 1 104 ? 8.055 -12.977 -7.789 1 91.44 104 ARG B CA 1
ATOM 2202 C C . ARG B 1 104 ? 6.918 -12.172 -7.168 1 91.44 104 ARG B C 1
ATOM 2204 O O . ARG B 1 104 ? 7.074 -10.984 -6.879 1 91.44 104 ARG B O 1
ATOM 2211 N N . PHE B 1 105 ? 5.867 -12.828 -6.934 1 91.75 105 PHE B N 1
ATOM 2212 C CA . PHE B 1 105 ? 4.703 -12.172 -6.348 1 91.75 105 PHE B CA 1
ATOM 2213 C C . PHE B 1 105 ? 5.023 -11.641 -4.961 1 91.75 105 PHE B C 1
ATOM 2215 O O . PHE B 1 105 ? 4.695 -10.492 -4.637 1 91.75 105 PHE B O 1
ATOM 2222 N N . THR B 1 106 ? 5.656 -12.461 -4.168 1 94.94 106 THR B N 1
ATOM 2223 C CA . THR B 1 106 ? 5.965 -12.07 -2.795 1 94.94 106 THR B CA 1
ATOM 2224 C C . THR B 1 106 ? 6.914 -10.875 -2.773 1 94.94 106 THR B C 1
ATOM 2226 O O . THR B 1 106 ? 6.734 -9.945 -1.978 1 94.94 106 THR B O 1
ATOM 2229 N N . ARG B 1 107 ? 7.828 -10.883 -3.639 1 97.25 107 ARG B N 1
ATOM 2230 C CA . ARG B 1 107 ? 8.781 -9.781 -3.729 1 97.25 107 ARG B CA 1
ATOM 2231 C C . ARG B 1 107 ? 8.094 -8.492 -4.16 1 97.25 107 ARG B C 1
ATOM 2233 O O . ARG B 1 107 ? 8.383 -7.418 -3.625 1 97.25 107 ARG B O 1
ATOM 2240 N N . ASP B 1 108 ? 7.227 -8.594 -5.145 1 97.56 108 ASP B N 1
ATOM 2241 C CA . ASP B 1 108 ? 6.477 -7.422 -5.586 1 97.56 108 ASP B CA 1
ATOM 2242 C C . ASP B 1 108 ? 5.633 -6.852 -4.445 1 97.56 108 ASP B C 1
ATOM 2244 O O . ASP B 1 108 ? 5.582 -5.637 -4.254 1 97.56 108 ASP B O 1
ATOM 2248 N N . LEU B 1 109 ? 5.016 -7.723 -3.688 1 98.31 109 LEU B N 1
ATOM 2249 C CA . LEU B 1 109 ? 4.215 -7.301 -2.547 1 98.31 109 LEU B CA 1
ATOM 2250 C C . LEU B 1 109 ? 5.078 -6.602 -1.503 1 98.31 109 LEU B C 1
ATOM 2252 O O . LEU B 1 109 ? 4.723 -5.527 -1.016 1 98.31 109 LEU B O 1
ATOM 2256 N N . ILE B 1 110 ? 6.176 -7.203 -1.199 1 98.69 110 ILE B N 1
ATOM 2257 C CA . ILE B 1 110 ? 7.105 -6.629 -0.231 1 98.69 110 ILE B CA 1
ATOM 2258 C C . ILE B 1 110 ? 7.535 -5.238 -0.692 1 98.69 110 ILE B C 1
ATOM 2260 O O . ILE B 1 110 ? 7.543 -4.289 0.098 1 98.69 110 ILE B O 1
ATOM 2264 N N . ARG B 1 111 ? 7.863 -5.141 -1.935 1 98.88 111 ARG B N 1
ATOM 2265 C CA . ARG B 1 111 ? 8.32 -3.869 -2.49 1 98.88 111 ARG B CA 1
ATOM 2266 C C . ARG B 1 111 ? 7.246 -2.793 -2.338 1 98.88 111 ARG B C 1
ATOM 2268 O O . ARG B 1 111 ? 7.539 -1.672 -1.917 1 98.88 111 ARG B O 1
ATOM 2275 N N . ILE B 1 112 ? 6.07 -3.104 -2.637 1 98.62 112 ILE B N 1
ATOM 2276 C CA . ILE B 1 112 ? 4.961 -2.164 -2.539 1 98.62 112 ILE B CA 1
ATOM 2277 C C . ILE B 1 112 ? 4.758 -1.748 -1.084 1 98.62 112 ILE B C 1
ATOM 2279 O O . ILE B 1 112 ? 4.691 -0.556 -0.776 1 98.62 112 ILE B O 1
ATOM 2283 N N . LEU B 1 113 ? 4.738 -2.693 -0.211 1 98.31 113 LEU B N 1
ATOM 2284 C CA . LEU B 1 113 ? 4.531 -2.41 1.205 1 98.31 113 LEU B CA 1
ATOM 2285 C C . LEU B 1 113 ? 5.676 -1.57 1.764 1 98.31 113 LEU B C 1
ATOM 2287 O O . LEU B 1 113 ? 5.449 -0.673 2.58 1 98.31 113 LEU B O 1
ATOM 2291 N N . LEU B 1 114 ? 6.891 -1.884 1.341 1 98.56 114 LEU B N 1
ATOM 2292 C CA . LEU B 1 114 ? 8.07 -1.146 1.774 1 98.56 114 LEU B CA 1
ATOM 2293 C C . LEU B 1 114 ? 7.988 0.316 1.351 1 98.56 114 LEU B C 1
ATOM 2295 O O . LEU B 1 114 ? 8.195 1.217 2.166 1 98.56 114 LEU B O 1
ATOM 2299 N N . ILE B 1 115 ? 7.617 0.536 0.118 1 97.75 115 ILE B N 1
ATOM 2300 C CA . ILE B 1 115 ? 7.512 1.891 -0.412 1 97.75 115 ILE B CA 1
ATOM 2301 C C . ILE B 1 115 ? 6.43 2.656 0.344 1 97.75 115 ILE B C 1
ATOM 2303 O O . ILE B 1 115 ? 6.637 3.805 0.744 1 97.75 115 ILE B O 1
ATOM 2307 N N . GLU B 1 116 ? 5.328 2.01 0.582 1 94.69 116 GLU B N 1
ATOM 2308 C CA . GLU B 1 116 ? 4.234 2.639 1.316 1 94.69 116 GLU B CA 1
ATOM 2309 C C . GLU B 1 116 ? 4.648 2.971 2.746 1 94.69 116 GLU B C 1
ATOM 2311 O O . GLU B 1 116 ? 4.316 4.039 3.264 1 94.69 116 GLU B O 1
ATOM 2316 N N . GLU B 1 117 ? 5.34 2.041 3.332 1 95.06 117 GLU B N 1
ATOM 2317 C CA . GLU B 1 117 ? 5.816 2.268 4.691 1 95.06 117 GLU B CA 1
ATOM 2318 C C . GLU B 1 117 ? 6.797 3.436 4.75 1 95.06 117 GLU B C 1
ATOM 2320 O O . GLU B 1 117 ? 6.699 4.293 5.629 1 95.06 117 GLU B O 1
ATOM 2325 N N . LEU B 1 118 ? 7.637 3.496 3.852 1 95.62 118 LEU B N 1
ATOM 2326 C CA . LEU B 1 118 ? 8.633 4.559 3.807 1 95.62 118 LEU B CA 1
ATOM 2327 C C . LEU B 1 118 ? 7.977 5.914 3.572 1 95.62 118 LEU B C 1
ATOM 2329 O O . LEU B 1 118 ? 8.344 6.906 4.203 1 95.62 118 LEU B O 1
ATOM 2333 N N . LEU B 1 119 ? 7.004 5.934 2.648 1 92 119 LEU B N 1
ATOM 2334 C CA . LEU B 1 119 ? 6.266 7.168 2.398 1 92 119 LEU B CA 1
ATOM 2335 C C . LEU B 1 119 ? 5.5 7.605 3.643 1 92 119 LEU B C 1
ATOM 2337 O O . LEU B 1 119 ? 5.457 8.797 3.965 1 92 119 LEU B O 1
ATOM 2341 N N . GLY B 1 120 ? 4.918 6.59 4.273 1 88.62 120 GLY B N 1
ATOM 2342 C CA . GLY B 1 120 ? 4.227 6.887 5.516 1 88.62 120 GLY B CA 1
ATOM 2343 C C . GLY B 1 120 ? 5.129 7.5 6.57 1 88.62 120 GLY B C 1
ATOM 2344 O O . GLY B 1 120 ? 4.73 8.43 7.273 1 88.62 120 GLY B O 1
ATOM 2345 N N . ARG B 1 121 ? 6.277 7.066 6.645 1 88.94 121 ARG B N 1
ATOM 2346 C CA . ARG B 1 121 ? 7.242 7.539 7.629 1 88.94 121 ARG B CA 1
ATOM 2347 C C . ARG B 1 121 ? 7.719 8.953 7.297 1 88.94 121 ARG B C 1
ATOM 2349 O O . ARG B 1 121 ? 8.109 9.703 8.188 1 88.94 121 ARG B O 1
ATOM 2356 N N . ARG B 1 122 ? 7.727 9.273 5.961 1 88.88 122 ARG B N 1
ATOM 2357 C CA . ARG B 1 122 ? 8.086 10.625 5.551 1 88.88 122 ARG B CA 1
ATOM 2358 C C . ARG B 1 122 ? 6.969 11.609 5.867 1 88.88 122 ARG B C 1
ATOM 2360 O O . ARG B 1 122 ? 7.219 12.805 6.035 1 88.88 122 ARG B O 1
ATOM 2367 N N . GLY B 1 123 ? 5.812 11.094 5.602 1 73.5 123 GLY B N 1
ATOM 2368 C CA . GLY B 1 123 ? 4.723 11.961 6.023 1 73.5 123 GLY B CA 1
ATOM 2369 C C . GLY B 1 123 ? 4.672 12.164 7.523 1 73.5 123 GLY B C 1
ATOM 2370 O O . GLY B 1 123 ? 5.68 12.008 8.211 1 73.5 123 GLY B O 1
ATOM 2371 N N . PHE B 1 124 ? 3.572 11.531 8.219 1 53.31 124 PHE B N 1
ATOM 2372 C CA . PHE B 1 124 ? 3.338 11.719 9.648 1 53.31 124 PHE B CA 1
ATOM 2373 C C . PHE B 1 124 ? 4.391 10.992 10.469 1 53.31 124 PHE B C 1
ATOM 2375 O O . PHE B 1 124 ? 4.359 11.023 11.703 1 53.31 124 PHE B O 1
ATOM 2382 N N . ARG B 1 125 ? 5.039 10.07 10.133 1 45.44 125 ARG B N 1
ATOM 2383 C CA . ARG B 1 125 ? 5.77 9.336 11.164 1 45.44 125 ARG B CA 1
ATOM 2384 C C . ARG B 1 125 ? 6.656 10.273 11.969 1 45.44 125 ARG B C 1
ATOM 2386 O O . ARG B 1 125 ? 6.973 10 13.133 1 45.44 125 ARG B O 1
ATOM 2393 N N . ARG B 1 126 ? 7.441 11.211 11.375 1 41.62 126 ARG B N 1
ATOM 2394 C CA . ARG B 1 126 ? 8.109 11.906 12.469 1 41.62 126 ARG B CA 1
ATOM 2395 C C . ARG B 1 126 ? 7.105 12.367 13.523 1 41.62 126 ARG B C 1
ATOM 2397 O O . ARG B 1 126 ? 7.441 12.477 14.703 1 41.62 126 ARG B O 1
ATOM 2404 N N . ARG B 1 127 ? 5.91 12.719 13.023 1 40.72 127 ARG B N 1
ATOM 2405 C CA . ARG B 1 127 ? 5.023 13.336 14.008 1 40.72 127 ARG B CA 1
ATOM 2406 C C . ARG B 1 127 ? 4.391 12.281 14.914 1 40.72 127 ARG B C 1
ATOM 2408 O O . ARG B 1 127 ? 3.895 12.602 15.992 1 40.72 127 ARG B O 1
ATOM 2415 N N . ARG B 1 128 ? 4.105 11.047 14.359 1 40.12 128 ARG B N 1
ATOM 2416 C CA . ARG B 1 128 ? 3.553 10.117 15.344 1 40.12 128 ARG B CA 1
ATOM 2417 C C . ARG B 1 128 ? 4.512 9.914 16.516 1 40.12 128 ARG B C 1
ATOM 2419 O O . ARG B 1 128 ? 4.086 9.75 17.656 1 40.12 128 ARG B O 1
ATOM 2426 N N . ARG B 1 129 ? 5.73 9.555 16.203 1 37.06 129 ARG B N 1
ATOM 2427 C CA . ARG B 1 129 ? 6.555 9.391 17.391 1 37.06 129 ARG B CA 1
ATOM 2428 C C . ARG B 1 129 ? 6.504 10.641 18.266 1 37.06 129 ARG B C 1
ATOM 2430 O O . ARG B 1 129 ? 6.43 10.539 19.484 1 37.06 129 ARG B O 1
ATOM 2437 N N . LYS B 1 130 ? 6.652 11.82 17.672 1 36.41 130 LYS B N 1
ATOM 2438 C CA . LYS B 1 130 ? 6.688 12.992 18.547 1 36.41 130 LYS B CA 1
ATOM 2439 C C . LYS B 1 130 ? 5.332 13.234 19.203 1 36.41 130 LYS B C 1
ATOM 2441 O O . LYS B 1 130 ? 5.262 13.555 20.391 1 36.41 130 LYS B O 1
ATOM 2446 N N . ARG B 1 131 ? 4.223 13.258 18.406 1 36.47 131 ARG B N 1
ATOM 2447 C CA . ARG B 1 131 ? 2.963 13.672 19.031 1 36.47 131 ARG B CA 1
ATOM 2448 C C . ARG B 1 131 ? 2.449 12.602 19.984 1 36.47 131 ARG B C 1
ATOM 2450 O O . ARG B 1 131 ? 1.838 12.93 21.016 1 36.47 131 ARG B O 1
ATOM 2457 N N . PHE B 1 132 ? 2.447 11.336 19.656 1 37.06 132 PHE B N 1
ATOM 2458 C CA . PHE B 1 132 ? 2.107 10.43 20.75 1 37.06 132 PHE B CA 1
ATOM 2459 C C . PHE B 1 132 ? 3.068 10.609 21.922 1 37.06 132 PHE B C 1
ATOM 2461 O O . PHE B 1 132 ? 2.67 10.484 23.078 1 37.06 132 PHE B O 1
ATOM 2468 N N . ASP B 1 133 ? 4.277 10.75 21.688 1 35.31 133 ASP B N 1
ATOM 2469 C CA . ASP B 1 133 ? 5.113 11.141 22.812 1 35.31 133 ASP B CA 1
ATOM 2470 C C . ASP B 1 133 ? 4.641 12.461 23.422 1 35.31 133 ASP B C 1
ATOM 2472 O O . ASP B 1 133 ? 4.629 12.625 24.641 1 35.31 133 ASP B O 1
ATOM 2476 N N . ASP B 1 134 ? 4.289 13.445 22.531 1 36.25 134 ASP B N 1
ATOM 2477 C CA . ASP B 1 134 ? 3.883 14.703 23.141 1 36.25 134 ASP B CA 1
ATOM 2478 C C . ASP B 1 134 ? 2.471 14.609 23.719 1 36.25 134 ASP B C 1
ATOM 2480 O O . ASP B 1 134 ? 2.16 15.234 24.734 1 36.25 134 ASP B O 1
ATOM 2484 N N . TYR B 1 135 ? 1.482 14.008 22.969 1 37.28 135 TYR B N 1
ATOM 2485 C CA . TYR B 1 135 ? 0.199 13.922 23.656 1 37.28 135 TYR B CA 1
ATOM 2486 C C . TYR B 1 135 ? 0.296 13.023 24.891 1 37.28 135 TYR B C 1
ATOM 2488 O O . TYR B 1 135 ? -0.461 13.188 25.844 1 37.28 135 TYR B O 1
ATOM 2496 N N . ASN B 1 136 ? 1.047 11.945 24.875 1 35.59 136 ASN B N 1
ATOM 2497 C CA . ASN B 1 136 ? 1.235 11.328 26.172 1 35.59 136 ASN B CA 1
ATOM 2498 C C . ASN B 1 136 ? 1.97 12.258 27.141 1 35.59 136 ASN B C 1
ATOM 2500 O O . ASN B 1 136 ? 2.143 11.93 28.312 1 35.59 136 ASN B O 1
ATOM 2504 N N . TYR B 1 137 ? 2.648 13.234 26.562 1 33.62 137 TYR B N 1
ATOM 2505 C CA . TYR B 1 137 ? 3.229 14.086 27.578 1 33.62 137 TYR B CA 1
ATOM 2506 C C . TYR B 1 137 ? 2.166 14.984 28.219 1 33.62 137 TYR B C 1
ATOM 2508 O O . TYR B 1 137 ? 2.473 15.805 29.078 1 33.62 137 TYR B O 1
ATOM 2516 N N . TYR B 1 138 ? 1.024 15.305 27.656 1 33.28 138 TYR B N 1
ATOM 2517 C CA . TYR B 1 138 ? 0.275 16.109 28.609 1 33.28 138 TYR B CA 1
ATOM 2518 C C . TYR B 1 138 ? -0.118 15.289 29.828 1 33.28 138 TYR B C 1
ATOM 2520 O O . TYR B 1 138 ? -0.955 14.391 29.734 1 33.28 138 TYR B O 1
ATOM 2528 N N . PRO B 1 139 ? 0.804 15.062 30.75 1 31.45 139 PRO B N 1
ATOM 2529 C CA . PRO B 1 139 ? 0.401 14.719 32.094 1 31.45 139 PRO B CA 1
ATOM 2530 C C . PRO B 1 139 ? -0.812 15.516 32.594 1 31.45 139 PRO B C 1
ATOM 2532 O O . PRO B 1 139 ? -1.001 16.656 32.188 1 31.45 139 PRO B O 1
ATOM 2535 N N . TYR B 1 140 ? -1.962 14.898 32.781 1 27.28 140 TYR B N 1
ATOM 2536 C CA . TYR B 1 140 ? -2.904 15.43 33.75 1 27.28 140 TYR B CA 1
ATOM 2537 C C . TYR B 1 140 ? -2.172 16.031 34.969 1 27.28 140 TYR B C 1
ATOM 2539 O O . TYR B 1 140 ? -1.478 15.336 35.688 1 27.28 140 TYR B O 1
ATOM 2547 N N . TYR B 1 141 ? -1.401 17.125 34.906 1 24.84 141 TYR B N 1
ATOM 2548 C CA . TYR B 1 141 ? -1.418 17.844 36.156 1 24.84 141 TYR B CA 1
ATOM 2549 C C . TYR B 1 141 ? -2.797 18.422 36.438 1 24.84 141 TYR B C 1
ATOM 2551 O O . TYR B 1 141 ? -3.516 18.797 35.531 1 24.84 141 TYR B O 1
#

Radius of gyration: 22.3 Å; Cα contacts (8 Å, |Δi|>4): 164; chains: 2; bounding box: 45×80×62 Å